Protein AF-0000000084569154 (afdb_homodimer)

Structure (mmCIF, N/CA/C/O backbone):
data_AF-0000000084569154-model_v1
#
loop_
_entity.id
_entity.type
_entity.pdbx_description
1 polymer 'Uncharacterized protein'
#
loop_
_atom_site.group_PDB
_atom_site.id
_atom_site.type_symbol
_atom_site.label_atom_id
_atom_site.label_alt_id
_atom_site.label_comp_id
_atom_site.label_asym_id
_atom_site.label_entity_id
_atom_site.label_seq_id
_atom_site.pdbx_PDB_ins_code
_atom_site.Cartn_x
_atom_site.Cartn_y
_atom_site.Cartn_z
_atom_site.occupancy
_atom_site.B_iso_or_equiv
_atom_site.auth_seq_id
_atom_site.auth_comp_id
_atom_site.auth_asym_id
_atom_site.auth_atom_id
_atom_site.pdbx_PDB_model_num
ATOM 1 N N . MET A 1 1 ? 0.85 8 -10.82 1 72.38 1 MET A N 1
ATOM 2 C CA . MET A 1 1 ? -0.558 7.887 -10.453 1 72.38 1 MET A CA 1
ATOM 3 C C . MET A 1 1 ? -0.773 8.305 -9 1 72.38 1 MET A C 1
ATOM 5 O O . MET A 1 1 ? 0.058 8.016 -8.141 1 72.38 1 MET A O 1
ATOM 9 N N . LEU A 1 2 ? -1.933 9.016 -8.742 1 86.62 2 LEU A N 1
ATOM 10 C CA . LEU A 1 2 ? -2.301 9.383 -7.383 1 86.62 2 LEU A CA 1
ATOM 11 C C . LEU A 1 2 ? -2.846 8.18 -6.621 1 86.62 2 LEU A C 1
ATOM 13 O O . LEU A 1 2 ? -3.422 7.27 -7.223 1 86.62 2 LEU A O 1
ATOM 17 N N . PRO A 1 3 ? -2.58 8.109 -5.367 1 90.69 3 PRO A N 1
ATOM 18 C CA . PRO A 1 3 ? -3.096 6.988 -4.57 1 90.69 3 PRO A CA 1
ATOM 19 C C . PRO A 1 3 ? -4.598 6.789 -4.742 1 90.69 3 PRO A C 1
ATOM 21 O O . PRO A 1 3 ? -5.074 5.648 -4.77 1 90.69 3 PRO A O 1
ATOM 24 N N . SER A 1 4 ? -5.309 7.895 -4.902 1 91.81 4 SER A N 1
ATOM 25 C CA . SER A 1 4 ? -6.75 7.781 -5.113 1 91.81 4 SER A CA 1
ATOM 26 C C . SER A 1 4 ? -7.062 7.055 -6.418 1 91.81 4 SER A C 1
ATOM 28 O O . SER A 1 4 ? -8.023 6.289 -6.492 1 91.81 4 SER A O 1
ATOM 30 N N . ASP A 1 5 ? -6.234 7.324 -7.449 1 93.12 5 ASP A N 1
ATOM 31 C CA . ASP A 1 5 ? -6.406 6.625 -8.719 1 93.12 5 ASP A CA 1
ATOM 32 C C . ASP A 1 5 ? -6.148 5.129 -8.562 1 93.12 5 ASP A C 1
ATOM 34 O O . ASP A 1 5 ? -6.871 4.309 -9.125 1 93.12 5 ASP A O 1
ATOM 38 N N . ALA A 1 6 ? -5.102 4.832 -7.867 1 94.88 6 ALA A N 1
ATOM 39 C CA . ALA A 1 6 ? -4.785 3.434 -7.59 1 94.88 6 ALA A CA 1
ATOM 40 C C . ALA A 1 6 ? -5.926 2.752 -6.844 1 94.88 6 ALA A C 1
ATOM 42 O O . ALA A 1 6 ? -6.242 1.589 -7.105 1 94.88 6 ALA A O 1
ATOM 43 N N . PHE A 1 7 ? -6.535 3.492 -5.965 1 96.69 7 PHE A N 1
ATOM 44 C CA . PHE A 1 7 ? -7.648 2.973 -5.18 1 96.69 7 PHE A CA 1
ATOM 45 C C . PHE A 1 7 ? -8.82 2.611 -6.082 1 96.69 7 PHE A C 1
ATOM 47 O O . PHE A 1 7 ? -9.375 1.513 -5.984 1 96.69 7 PHE A O 1
ATOM 54 N N . TYR A 1 8 ? -9.172 3.447 -6.965 1 95.44 8 TYR A N 1
ATOM 55 C CA . TYR A 1 8 ? -10.289 3.182 -7.859 1 95.44 8 TYR A CA 1
ATOM 56 C C . TYR A 1 8 ? -9.969 2.037 -8.812 1 95.44 8 TYR A C 1
ATOM 58 O O . TYR A 1 8 ? -10.844 1.23 -9.141 1 95.44 8 TYR A O 1
ATOM 66 N N . LEU A 1 9 ? -8.742 2.025 -9.25 1 94.94 9 LEU A N 1
ATOM 67 C CA . LEU A 1 9 ? -8.312 0.885 -10.047 1 94.94 9 LEU A CA 1
ATOM 68 C C . LEU A 1 9 ? -8.453 -0.414 -9.266 1 94.94 9 LEU A C 1
ATOM 70 O O . LEU A 1 9 ? -8.906 -1.425 -9.797 1 94.94 9 LEU A O 1
ATOM 74 N N . ALA A 1 10 ? -7.996 -0.412 -8.023 1 96.62 10 ALA A N 1
ATOM 75 C CA . ALA A 1 10 ? -8.117 -1.584 -7.16 1 96.62 10 ALA A CA 1
ATOM 76 C C . ALA A 1 10 ? -9.578 -2.016 -7.027 1 96.62 10 ALA A C 1
ATOM 78 O O . ALA A 1 10 ? -9.883 -3.211 -7.039 1 96.62 10 ALA A O 1
ATOM 79 N N . LEU A 1 11 ? -10.477 -1.032 -6.895 1 95.31 11 LEU A N 1
ATOM 80 C CA . LEU A 1 11 ? -11.898 -1.347 -6.809 1 95.31 11 LEU A CA 1
ATOM 81 C C . LEU A 1 11 ? -12.375 -2.072 -8.062 1 95.31 11 LEU A C 1
ATOM 83 O O . LEU A 1 11 ? -13.07 -3.086 -7.973 1 95.31 11 LEU A O 1
ATOM 87 N N . ASP A 1 12 ? -11.938 -1.554 -9.164 1 94.12 12 ASP A N 1
ATOM 88 C CA . ASP A 1 12 ? -12.32 -2.166 -10.438 1 94.12 12 ASP A CA 1
ATOM 89 C C . ASP A 1 12 ? -11.805 -3.602 -10.523 1 94.12 12 ASP A C 1
ATOM 91 O O . ASP A 1 12 ? -12.523 -4.496 -10.977 1 94.12 12 ASP A O 1
ATOM 95 N N . ILE A 1 13 ? -10.641 -3.818 -10.148 1 94.62 13 ILE A N 1
ATOM 96 C CA . ILE A 1 13 ? -10.008 -5.129 -10.227 1 94.62 13 ILE A CA 1
ATOM 97 C C . ILE A 1 13 ? -10.727 -6.113 -9.312 1 94.62 13 ILE A C 1
ATOM 99 O O . ILE A 1 13 ? -11.055 -7.23 -9.719 1 94.62 13 ILE A O 1
ATOM 103 N N . VAL A 1 14 ? -10.953 -5.711 -8.102 1 94.62 14 VAL A N 1
ATOM 104 C CA . VAL A 1 14 ? -11.562 -6.598 -7.113 1 94.62 14 VAL A CA 1
ATOM 105 C C . VAL A 1 14 ? -12.961 -7.004 -7.578 1 94.62 14 VAL A C 1
ATOM 107 O O . VAL A 1 14 ? -13.398 -8.133 -7.344 1 94.62 14 VAL A O 1
ATOM 110 N N . LYS A 1 15 ? -13.664 -6.094 -8.195 1 91.88 15 LYS A N 1
ATOM 111 C CA . LYS A 1 15 ? -14.992 -6.387 -8.727 1 91.88 15 LYS A CA 1
ATOM 112 C C . LYS A 1 15 ? -14.922 -7.449 -9.82 1 91.88 15 LYS A C 1
ATOM 114 O O . LYS A 1 15 ? -15.844 -8.25 -9.969 1 91.88 15 LYS A O 1
ATOM 119 N N . ALA A 1 16 ? -13.82 -7.445 -10.508 1 92.75 16 ALA A N 1
ATOM 120 C CA . ALA A 1 16 ? -13.664 -8.344 -11.648 1 92.75 16 ALA A CA 1
ATOM 121 C C . ALA A 1 16 ? -13.094 -9.688 -11.219 1 92.75 16 ALA A C 1
ATOM 123 O O . ALA A 1 16 ? -13.172 -10.672 -11.953 1 92.75 16 ALA A O 1
ATOM 124 N N . ILE A 1 17 ? -12.5 -9.766 -10.07 1 93.81 17 ILE A N 1
ATOM 125 C CA . ILE A 1 17 ? -11.875 -10.992 -9.586 1 93.81 17 ILE A CA 1
ATOM 126 C C . ILE A 1 17 ? -12.953 -11.969 -9.125 1 93.81 17 ILE A C 1
ATOM 128 O O . ILE A 1 17 ? -13.805 -11.625 -8.305 1 93.81 17 ILE A O 1
ATOM 132 N N . PRO A 1 18 ? -12.922 -13.164 -9.641 1 93.62 18 PRO A N 1
ATOM 133 C CA . PRO A 1 18 ? -13.875 -14.164 -9.148 1 93.62 18 PRO A CA 1
ATOM 134 C C . PRO A 1 18 ? -13.586 -14.594 -7.711 1 93.62 18 PRO A C 1
ATOM 136 O O . PRO A 1 18 ? -12.445 -14.5 -7.25 1 93.62 18 PRO A O 1
ATOM 139 N N . SER A 1 19 ? -14.594 -15.047 -7.004 1 94.5 19 SER A N 1
ATOM 140 C CA . SER A 1 19 ? -14.422 -15.531 -5.641 1 94.5 19 SER A CA 1
ATOM 141 C C . SER A 1 19 ? -13.562 -16.797 -5.605 1 94.5 19 SER A C 1
ATOM 143 O O . SER A 1 19 ? -13.688 -17.656 -6.473 1 94.5 19 SER A O 1
ATOM 145 N N . GLY A 1 20 ? -12.609 -16.797 -4.773 1 94.31 20 GLY A N 1
ATOM 146 C CA . GLY A 1 20 ? -11.742 -17.953 -4.562 1 94.31 20 GLY A CA 1
ATOM 147 C C . GLY A 1 20 ? -11.594 -18.328 -3.102 1 94.31 20 GLY A C 1
ATOM 148 O O . GLY A 1 20 ? -12.07 -17.609 -2.219 1 94.31 20 GLY A O 1
ATOM 149 N N . ASP A 1 21 ? -11.039 -19.562 -2.893 1 92.19 21 ASP A N 1
ATOM 150 C CA . ASP A 1 21 ? -10.766 -19.984 -1.522 1 92.19 21 ASP A CA 1
ATOM 151 C C . ASP A 1 21 ? -9.656 -19.125 -0.901 1 92.19 21 ASP A C 1
ATOM 153 O O . ASP A 1 21 ? -9.688 -18.844 0.298 1 92.19 21 ASP A O 1
ATOM 157 N N . LEU A 1 22 ? -8.789 -18.797 -1.682 1 95 22 LEU A N 1
ATOM 158 C CA . LEU A 1 22 ? -7.715 -17.891 -1.27 1 95 22 LEU A CA 1
ATOM 159 C C . LEU A 1 22 ? -7.066 -17.234 -2.479 1 95 22 LEU A C 1
ATOM 161 O O . LEU A 1 22 ? -7.344 -17.594 -3.621 1 95 22 LEU A O 1
ATOM 165 N N . TYR A 1 23 ? -6.312 -16.219 -2.281 1 96.88 23 TYR A N 1
ATOM 166 C CA . TYR A 1 23 ? -5.637 -15.453 -3.322 1 96.88 23 TYR A CA 1
ATOM 167 C C . TYR A 1 23 ? -4.133 -15.43 -3.092 1 96.88 23 TYR A C 1
ATOM 169 O O . TYR A 1 23 ? -3.672 -15.305 -1.955 1 96.88 23 TYR A O 1
ATOM 177 N N . ILE A 1 24 ? -3.367 -15.57 -4.156 1 96.62 24 ILE A N 1
ATOM 178 C CA . ILE A 1 24 ? -1.912 -15.617 -4.066 1 96.62 24 ILE A CA 1
ATOM 179 C C . ILE A 1 24 ? -1.312 -14.445 -4.844 1 96.62 24 ILE A C 1
ATOM 181 O O . ILE A 1 24 ? -1.614 -14.258 -6.023 1 96.62 24 ILE A O 1
ATOM 185 N N . PHE A 1 25 ? -0.589 -13.625 -4.133 1 96.12 25 PHE A N 1
ATOM 186 C CA . PHE A 1 25 ? 0.149 -12.531 -4.758 1 96.12 25 PHE A CA 1
ATOM 187 C C . PHE A 1 25 ? 1.631 -12.875 -4.863 1 96.12 25 PHE A C 1
ATOM 189 O O . PHE A 1 25 ? 2.164 -13.609 -4.035 1 96.12 25 PHE A O 1
ATOM 196 N N . GLU A 1 26 ? 2.23 -12.383 -5.906 1 94.06 26 GLU A N 1
ATOM 197 C CA . GLU A 1 26 ? 3.689 -12.383 -5.941 1 94.06 26 GLU A CA 1
ATOM 198 C C . GLU A 1 26 ? 4.258 -11.141 -5.262 1 94.06 26 GLU A C 1
ATOM 200 O O . GLU A 1 26 ? 3.85 -10.016 -5.562 1 94.06 26 GLU A O 1
ATOM 205 N N . ALA A 1 27 ? 5.16 -11.406 -4.355 1 91.38 27 ALA A N 1
ATOM 206 C CA . ALA A 1 27 ? 5.777 -10.266 -3.678 1 91.38 27 ALA A CA 1
ATOM 207 C C . ALA A 1 27 ? 6.516 -9.375 -4.668 1 91.38 27 ALA A C 1
ATOM 209 O O . ALA A 1 27 ? 7.07 -9.852 -5.66 1 91.38 27 ALA A O 1
ATOM 210 N N . PRO A 1 28 ? 6.422 -8.031 -4.395 1 87.81 28 PRO A N 1
ATOM 211 C CA . PRO A 1 28 ? 7.168 -7.145 -5.285 1 87.81 28 PRO A CA 1
ATOM 212 C C . PRO A 1 28 ? 8.664 -7.441 -5.297 1 87.81 28 PRO A C 1
ATOM 214 O O . PRO A 1 28 ? 9.219 -7.867 -4.281 1 87.81 28 PRO A O 1
ATOM 217 N N . PRO A 1 29 ? 9.195 -7.215 -6.477 1 85 29 PRO A N 1
ATOM 218 C CA . PRO A 1 29 ? 10.633 -7.473 -6.566 1 85 29 PRO A CA 1
ATOM 219 C C . PRO A 1 29 ? 11.461 -6.516 -5.711 1 85 29 PRO A C 1
ATOM 221 O O . PRO A 1 29 ? 11.047 -5.379 -5.473 1 85 29 PRO A O 1
ATOM 224 N N . ILE A 1 30 ? 12.5 -7.074 -5.305 1 81.06 30 ILE A N 1
ATOM 225 C CA . ILE A 1 30 ? 13.477 -6.207 -4.656 1 81.06 30 ILE A CA 1
ATOM 226 C C . ILE A 1 30 ? 14.289 -5.465 -5.715 1 81.06 30 ILE A C 1
ATOM 228 O O . ILE A 1 30 ? 14.922 -6.094 -6.57 1 81.06 30 ILE A O 1
ATOM 232 N N . LEU A 1 31 ? 14.25 -4.215 -5.672 1 84.69 31 LEU A N 1
ATOM 233 C CA . LEU A 1 31 ? 14.953 -3.43 -6.688 1 84.69 31 LEU A CA 1
ATOM 234 C C . LEU A 1 31 ? 16.453 -3.479 -6.469 1 84.69 31 LEU A C 1
ATOM 236 O O . LEU A 1 31 ? 16.922 -3.432 -5.328 1 84.69 31 LEU A O 1
ATOM 240 N N . SER A 1 32 ? 17.141 -3.688 -7.559 1 81.31 32 SER A N 1
ATOM 241 C CA . SER A 1 32 ? 18.594 -3.6 -7.504 1 81.31 32 SER A CA 1
ATOM 242 C C . SER A 1 32 ? 19.047 -2.178 -7.195 1 81.31 32 SER A C 1
ATOM 244 O O . SER A 1 32 ? 18.328 -1.217 -7.457 1 81.31 32 SER A O 1
ATOM 246 N N . PRO A 1 33 ? 20.266 -2.059 -6.664 1 78.25 33 PRO A N 1
ATOM 247 C CA . PRO A 1 33 ? 20.797 -0.72 -6.379 1 78.25 33 PRO A CA 1
ATOM 248 C C . PRO A 1 33 ? 20.781 0.193 -7.602 1 78.25 33 PRO A C 1
ATOM 250 O O . PRO A 1 33 ? 20.484 1.386 -7.484 1 78.25 33 PRO A O 1
ATOM 253 N N . GLN A 1 34 ? 21.062 -0.368 -8.711 1 81.75 34 GLN A N 1
ATOM 254 C CA . GLN A 1 34 ? 21.078 0.409 -9.945 1 81.75 34 GLN A CA 1
ATOM 255 C C . GLN A 1 34 ? 19.688 0.927 -10.281 1 81.75 34 GLN A C 1
ATOM 257 O O . GLN A 1 34 ? 19.531 2.062 -10.742 1 81.75 34 GLN A O 1
ATOM 262 N N . ASN A 1 35 ? 18.688 0.213 -10.055 1 82.5 35 ASN A N 1
ATOM 263 C CA . ASN A 1 35 ? 17.312 0.581 -10.359 1 82.5 35 ASN A CA 1
ATOM 264 C C . ASN A 1 35 ? 16.75 1.547 -9.32 1 82.5 35 ASN A C 1
ATOM 266 O O . ASN A 1 35 ? 15.836 2.324 -9.617 1 82.5 35 ASN A O 1
ATOM 270 N N . LEU A 1 36 ? 17.344 1.489 -8.219 1 80.88 36 LEU A N 1
ATOM 271 C CA . LEU A 1 36 ? 16.891 2.354 -7.133 1 80.88 36 LEU A CA 1
ATOM 272 C C . LEU A 1 36 ? 17.219 3.811 -7.422 1 80.88 36 LEU A C 1
ATOM 274 O O . LEU A 1 36 ? 16.625 4.719 -6.848 1 80.88 36 LEU A O 1
ATOM 278 N N . THR A 1 37 ? 18.094 4.043 -8.281 1 79.62 37 THR A N 1
ATOM 279 C CA . THR A 1 37 ? 18.5 5.402 -8.609 1 79.62 37 THR A CA 1
ATOM 280 C C . THR A 1 37 ? 17.609 5.988 -9.695 1 79.62 37 THR A C 1
ATOM 282 O O . THR A 1 37 ? 17.609 7.199 -9.922 1 79.62 37 THR A O 1
ATOM 285 N N . LYS A 1 38 ? 16.859 5.188 -10.336 1 83.88 38 LYS A N 1
ATOM 286 C CA . LYS A 1 38 ? 15.961 5.621 -11.398 1 83.88 38 LYS A CA 1
ATOM 287 C C . LYS A 1 38 ? 14.586 5.969 -10.836 1 83.88 38 LYS A C 1
ATOM 289 O O . LYS A 1 38 ? 13.805 5.074 -10.492 1 83.88 38 LYS A O 1
ATOM 294 N N . HIS A 1 39 ? 14.219 7.207 -10.766 1 81.69 39 HIS A N 1
ATOM 295 C CA . HIS A 1 39 ? 12.992 7.707 -10.156 1 81.69 39 HIS A CA 1
ATOM 296 C C . HIS A 1 39 ? 11.758 7.043 -10.758 1 81.69 39 HIS A C 1
ATOM 298 O O . HIS A 1 39 ? 10.828 6.688 -10.031 1 81.69 39 HIS A O 1
ATOM 304 N N . GLY A 1 40 ? 11.82 6.895 -12.039 1 85.19 40 GLY A N 1
ATOM 305 C CA . GLY A 1 40 ? 10.695 6.258 -12.703 1 85.19 40 GLY A CA 1
ATOM 306 C C . GLY A 1 40 ? 10.453 4.836 -12.234 1 85.19 40 GLY A C 1
ATOM 307 O O . GLY A 1 40 ? 9.305 4.426 -12.047 1 85.19 40 GLY A O 1
ATOM 308 N N . VAL A 1 41 ? 11.586 4.133 -12.07 1 85.69 41 VAL A N 1
ATOM 309 C CA . VAL A 1 41 ? 11.484 2.746 -11.633 1 85.69 41 VAL A CA 1
ATOM 310 C C . VAL A 1 41 ? 10.945 2.691 -10.203 1 85.69 41 VAL A C 1
ATOM 312 O O . VAL A 1 41 ? 10.086 1.869 -9.891 1 85.69 41 VAL A O 1
ATOM 315 N N . VAL A 1 42 ? 11.383 3.537 -9.375 1 86.31 42 VAL A N 1
ATOM 316 C CA . VAL A 1 42 ? 10.953 3.582 -7.98 1 86.31 42 VAL A CA 1
ATOM 317 C C . VAL A 1 42 ? 9.477 3.961 -7.902 1 86.31 42 VAL A C 1
ATOM 319 O O . VAL A 1 42 ? 8.719 3.363 -7.137 1 86.31 42 VAL A O 1
ATOM 322 N N . ALA A 1 43 ? 9.109 4.945 -8.656 1 87.94 43 ALA A N 1
ATOM 323 C CA . ALA A 1 43 ? 7.711 5.371 -8.688 1 87.94 43 ALA A CA 1
ATOM 324 C C . ALA A 1 43 ? 6.793 4.223 -9.102 1 87.94 43 ALA A C 1
ATOM 326 O O . ALA A 1 43 ? 5.734 4.02 -8.5 1 87.94 43 ALA A O 1
ATOM 327 N N . THR A 1 44 ? 7.219 3.547 -10.125 1 90.25 44 THR A N 1
ATOM 328 C CA . THR A 1 44 ? 6.43 2.41 -10.594 1 90.25 44 THR A CA 1
ATOM 329 C C . THR A 1 44 ? 6.367 1.324 -9.523 1 90.25 44 THR A C 1
ATOM 331 O O . THR A 1 44 ? 5.32 0.713 -9.312 1 90.25 44 THR A O 1
ATOM 334 N N . HIS A 1 45 ? 7.473 1.078 -8.922 1 91 45 HIS A N 1
ATOM 335 C CA . HIS A 1 45 ? 7.531 0.112 -7.832 1 91 45 HIS A CA 1
ATOM 336 C C . HIS A 1 45 ? 6.582 0.496 -6.703 1 91 45 HIS A C 1
ATOM 338 O O . HIS A 1 45 ? 5.824 -0.344 -6.211 1 91 45 HIS A O 1
ATOM 344 N N . ASN A 1 46 ? 6.633 1.734 -6.316 1 91.31 46 ASN A N 1
ATOM 345 C CA . ASN A 1 46 ? 5.734 2.221 -5.277 1 91.31 46 ASN A CA 1
ATOM 346 C C . ASN A 1 46 ? 4.27 2.027 -5.664 1 91.31 46 ASN A C 1
ATOM 348 O O . ASN A 1 46 ? 3.447 1.646 -4.828 1 91.31 46 ASN A O 1
ATOM 352 N N . GLN A 1 47 ? 3.992 2.324 -6.848 1 93.19 47 GLN A N 1
ATOM 353 C CA . GLN A 1 47 ? 2.629 2.145 -7.332 1 93.19 47 GLN A CA 1
ATOM 354 C C . GLN A 1 47 ? 2.191 0.687 -7.223 1 93.19 47 GLN A C 1
ATOM 356 O O . GLN A 1 47 ? 1.047 0.401 -6.867 1 93.19 47 GLN A O 1
ATOM 361 N N . HIS A 1 48 ? 3.059 -0.187 -7.551 1 93.75 48 HIS A N 1
ATOM 362 C CA . HIS A 1 48 ? 2.789 -1.616 -7.434 1 93.75 48 HIS A CA 1
ATOM 363 C C . HIS A 1 48 ? 2.506 -2.008 -5.988 1 93.75 48 HIS A C 1
ATOM 365 O O . HIS A 1 48 ? 1.549 -2.732 -5.715 1 93.75 48 HIS A O 1
ATOM 371 N N . VAL A 1 49 ? 3.355 -1.517 -5.16 1 94.19 49 VAL A N 1
ATOM 372 C CA . VAL A 1 49 ? 3.201 -1.811 -3.738 1 94.19 49 VAL A CA 1
ATOM 373 C C . VAL A 1 49 ? 1.866 -1.265 -3.24 1 94.19 49 VAL A C 1
ATOM 375 O O . VAL A 1 49 ? 1.142 -1.947 -2.512 1 94.19 49 VAL A O 1
ATOM 378 N N . GLU A 1 50 ? 1.546 -0.061 -3.627 1 95.75 50 GLU A N 1
ATOM 379 C CA . GLU A 1 50 ? 0.283 0.572 -3.258 1 95.75 50 GLU A CA 1
ATOM 380 C C . GLU A 1 50 ? -0.908 -0.257 -3.729 1 95.75 50 GLU A C 1
ATOM 382 O O . GLU A 1 50 ? -1.79 -0.591 -2.936 1 95.75 50 GLU A O 1
ATOM 387 N N . LEU A 1 51 ? -0.908 -0.549 -4.93 1 96.62 51 LEU A N 1
ATOM 388 C CA . LEU A 1 51 ? -2.02 -1.288 -5.52 1 96.62 51 LEU A CA 1
ATOM 389 C C . LEU A 1 51 ? -2.18 -2.65 -4.852 1 96.62 51 LEU A C 1
ATOM 391 O O . LEU A 1 51 ? -3.297 -3.061 -4.527 1 96.62 51 LEU A O 1
ATOM 395 N N . GLN A 1 52 ? -1.11 -3.373 -4.688 1 96.75 52 GLN A N 1
ATOM 396 C CA . GLN A 1 52 ? -1.162 -4.684 -4.047 1 96.75 52 GLN A CA 1
ATOM 397 C C . GLN A 1 52 ? -1.729 -4.582 -2.633 1 96.75 52 GLN A C 1
ATOM 399 O O . GLN A 1 52 ? -2.512 -5.434 -2.209 1 96.75 52 GLN A O 1
ATOM 404 N N . SER A 1 53 ? -1.276 -3.574 -1.919 1 97.75 53 SER A N 1
ATOM 405 C CA . SER A 1 53 ? -1.748 -3.385 -0.552 1 97.75 53 SER A CA 1
ATOM 406 C C . SER A 1 53 ? -3.242 -3.082 -0.521 1 97.75 53 SER A C 1
ATOM 408 O O . SER A 1 53 ? -3.963 -3.574 0.351 1 97.75 53 SER A O 1
ATOM 410 N N . MET A 1 54 ? -3.676 -2.26 -1.428 1 97.94 54 MET A N 1
ATOM 411 C CA . MET A 1 54 ? -5.098 -1.938 -1.512 1 97.94 54 MET A CA 1
ATOM 412 C C . MET A 1 54 ? -5.914 -3.174 -1.879 1 97.94 54 MET A C 1
ATOM 414 O O . MET A 1 54 ? -6.984 -3.404 -1.317 1 97.94 54 MET A O 1
ATOM 418 N N . LEU A 1 55 ? -5.398 -3.99 -2.812 1 97.69 55 LEU A N 1
ATOM 419 C CA . LEU A 1 55 ? -6.078 -5.215 -3.215 1 97.69 55 LEU A CA 1
ATOM 420 C C . LEU A 1 55 ? -6.164 -6.199 -2.053 1 97.69 55 LEU A C 1
ATOM 422 O O . LEU A 1 55 ? -7.215 -6.801 -1.82 1 97.69 55 LEU A O 1
ATOM 426 N N . LEU A 1 56 ? -5.027 -6.348 -1.377 1 98.06 56 LEU A N 1
ATOM 427 C CA . LEU A 1 56 ? -5.02 -7.203 -0.196 1 98.06 56 LEU A CA 1
ATOM 428 C C . LEU A 1 56 ? -6.105 -6.785 0.789 1 98.06 56 LEU A C 1
ATOM 430 O O . LEU A 1 56 ? -6.855 -7.625 1.289 1 98.06 56 LEU A O 1
ATOM 434 N N . THR A 1 57 ? -6.203 -5.57 1.019 1 97.44 57 THR A N 1
ATOM 435 C CA . THR A 1 57 ? -7.156 -5.016 1.975 1 97.44 57 THR A CA 1
ATOM 436 C C . THR A 1 57 ? -8.594 -5.242 1.501 1 97.44 57 THR A C 1
ATOM 438 O O . THR A 1 57 ? -9.438 -5.695 2.271 1 97.44 57 THR A O 1
ATOM 441 N N . LEU A 1 58 ? -8.852 -4.953 0.276 1 96.62 58 LEU A N 1
ATOM 442 C CA . LEU A 1 58 ? -10.195 -5.09 -0.285 1 96.62 58 LEU A CA 1
ATOM 443 C C . LEU A 1 58 ? -10.633 -6.551 -0.291 1 96.62 58 LEU A C 1
ATOM 445 O O . LEU A 1 58 ? -11.781 -6.859 0.046 1 96.62 58 LEU A O 1
ATOM 449 N N . LEU A 1 59 ? -9.742 -7.426 -0.658 1 96.81 59 LEU A N 1
ATOM 450 C CA . LEU A 1 59 ? -10.07 -8.844 -0.714 1 96.81 59 LEU A CA 1
ATOM 451 C C . LEU A 1 59 ? -10.375 -9.391 0.678 1 96.81 59 LEU A C 1
ATOM 453 O O . LEU A 1 59 ? -11.32 -10.164 0.853 1 96.81 59 LEU A O 1
ATOM 457 N N . ASN A 1 60 ? -9.625 -8.984 1.622 1 95.94 60 ASN A N 1
ATOM 458 C CA . ASN A 1 60 ? -9.797 -9.484 2.984 1 95.94 60 ASN A CA 1
ATOM 459 C C . ASN A 1 60 ? -11.062 -8.922 3.625 1 95.94 60 ASN A C 1
ATOM 461 O O . ASN A 1 60 ? -11.648 -9.547 4.516 1 95.94 60 ASN A O 1
ATOM 465 N N . THR A 1 61 ? -11.523 -7.766 3.172 1 93.12 61 THR A N 1
ATOM 466 C CA . THR A 1 61 ? -12.641 -7.105 3.834 1 93.12 61 THR A CA 1
ATOM 467 C C . THR A 1 61 ? -13.914 -7.23 3 1 93.12 61 THR A C 1
ATOM 469 O O . THR A 1 61 ? -14.938 -6.629 3.328 1 93.12 61 THR A O 1
ATOM 472 N N . SER A 1 62 ? -13.867 -7.891 1.925 1 91.19 62 SER A N 1
ATOM 473 C CA . SER A 1 62 ? -15.031 -8.125 1.071 1 91.19 62 SER A CA 1
ATOM 474 C C . SER A 1 62 ? -15.695 -9.461 1.402 1 91.19 62 SER A C 1
ATOM 476 O O . SER A 1 62 ? -15.047 -10.508 1.39 1 91.19 62 SER A O 1
ATOM 478 N N . GLU A 1 63 ? -16.969 -9.492 1.593 1 88.44 63 GLU A N 1
ATOM 479 C CA . GLU A 1 63 ? -17.703 -10.719 1.899 1 88.44 63 GLU A CA 1
ATOM 480 C C . GLU A 1 63 ? -17.703 -11.672 0.713 1 88.44 63 GLU A C 1
ATOM 482 O O . GLU A 1 63 ? -17.797 -12.891 0.891 1 88.44 63 GLU A O 1
ATOM 487 N N . VAL A 1 64 ? -17.625 -11.078 -0.415 1 91.31 64 VAL A N 1
ATOM 488 C CA . VAL A 1 64 ? -17.594 -11.883 -1.634 1 91.31 64 VAL A CA 1
ATOM 489 C C . VAL A 1 64 ? -16.312 -12.703 -1.69 1 91.31 64 VAL A C 1
ATOM 491 O O . VAL A 1 64 ? -16.328 -13.867 -2.096 1 91.31 64 VAL A O 1
ATOM 494 N N . HIS A 1 65 ? -15.258 -12.102 -1.179 1 94.44 65 HIS A N 1
ATOM 495 C CA . HIS A 1 65 ? -13.945 -12.703 -1.373 1 94.44 65 HIS A CA 1
ATOM 496 C C . HIS A 1 65 ? -13.438 -13.344 -0.083 1 94.44 65 HIS A C 1
ATOM 498 O O . HIS A 1 65 ? -12.562 -14.211 -0.117 1 94.44 65 HIS A O 1
ATOM 504 N N . ASN A 1 66 ? -13.859 -12.898 0.991 1 94.12 66 ASN A N 1
ATOM 505 C CA . ASN A 1 66 ? -13.555 -13.492 2.291 1 94.12 66 ASN A CA 1
ATOM 506 C C . ASN A 1 66 ? -14.812 -14.016 2.975 1 94.12 66 ASN A C 1
ATOM 508 O O . ASN A 1 66 ? -15.43 -13.312 3.777 1 94.12 66 ASN A O 1
ATOM 512 N N . LYS A 1 67 ? -15.125 -15.227 2.793 1 91.44 67 LYS A N 1
ATOM 513 C CA . LYS A 1 67 ? -16.391 -15.836 3.213 1 91.44 67 LYS A CA 1
ATOM 514 C C . LYS A 1 67 ? -16.438 -15.992 4.73 1 91.44 67 LYS A C 1
ATOM 516 O O . LYS A 1 67 ? -17.516 -16.188 5.301 1 91.44 67 LYS A O 1
ATOM 521 N N . PHE A 1 68 ? -15.336 -15.859 5.34 1 89.19 68 PHE A N 1
ATOM 522 C CA . PHE A 1 68 ? -15.297 -15.969 6.793 1 89.19 68 PHE A CA 1
ATOM 523 C C . PHE A 1 68 ? -16 -14.781 7.441 1 89.19 68 PHE A C 1
ATOM 525 O O . PHE A 1 68 ? -16.406 -14.859 8.602 1 89.19 68 PHE A O 1
ATOM 532 N N . LEU A 1 69 ? -16.125 -13.742 6.703 1 87.44 69 LEU A N 1
ATOM 533 C CA . LEU A 1 69 ? -16.766 -12.531 7.215 1 87.44 69 LEU A CA 1
ATOM 534 C C . LEU A 1 69 ? -18.25 -12.766 7.469 1 87.44 69 LEU A C 1
ATOM 536 O O . LEU A 1 69 ? -18.875 -12.062 8.273 1 87.44 69 LEU A O 1
ATOM 540 N N . GLU A 1 70 ? -18.781 -13.688 6.781 1 84.75 70 GLU A N 1
ATOM 541 C CA . GLU A 1 70 ? -20.203 -14.008 6.973 1 84.75 70 GLU A CA 1
ATOM 542 C C . GLU A 1 70 ? -20.453 -14.547 8.375 1 84.75 70 GLU A C 1
ATOM 544 O O . GLU A 1 70 ? -21.562 -14.422 8.898 1 84.75 70 GLU A O 1
ATOM 549 N N . THR A 1 7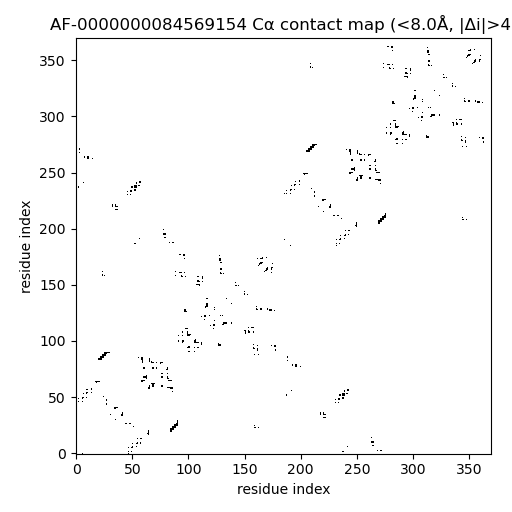1 ? -19.422 -15.102 8.852 1 83.81 71 THR A N 1
ATOM 550 C CA . THR A 1 71 ? -19.578 -15.789 10.125 1 83.81 71 THR A CA 1
ATOM 551 C C . THR A 1 71 ? -19.078 -14.93 11.281 1 83.81 71 THR A C 1
ATOM 553 O O . THR A 1 71 ? -19.172 -15.32 12.445 1 83.81 71 THR A O 1
ATOM 556 N N . ILE A 1 72 ? -18.562 -13.844 10.945 1 79.31 72 ILE A N 1
ATOM 557 C CA . ILE A 1 72 ? -18.016 -12.984 11.992 1 79.31 72 ILE A CA 1
ATOM 558 C C . ILE A 1 72 ? -19.047 -11.945 12.398 1 79.31 72 ILE A C 1
ATOM 560 O O . ILE A 1 72 ? -19.766 -11.406 11.547 1 79.31 72 ILE A O 1
ATOM 564 N N . ALA A 1 73 ? -19.109 -11.766 13.695 1 76.88 73 ALA A N 1
ATOM 565 C CA . ALA A 1 73 ? -20.031 -10.75 14.203 1 76.88 73 ALA A CA 1
ATOM 566 C C . ALA A 1 73 ? -19.625 -9.359 13.734 1 76.88 73 ALA A C 1
ATOM 568 O O . ALA A 1 73 ? -18.453 -9.094 13.484 1 76.88 73 ALA A O 1
ATOM 569 N N . ASP A 1 74 ? -20.578 -8.477 13.602 1 72.25 74 ASP A N 1
ATOM 570 C CA . ASP A 1 74 ? -20.391 -7.129 13.07 1 72.25 74 ASP A CA 1
ATOM 571 C C . ASP A 1 74 ? -19.359 -6.355 13.891 1 72.25 74 ASP A C 1
ATOM 573 O O . ASP A 1 74 ? -18.578 -5.582 13.344 1 72.25 74 ASP A O 1
ATOM 577 N N . ASP A 1 75 ? -19.344 -6.645 15.156 1 71.19 75 ASP A N 1
ATOM 578 C CA . ASP A 1 75 ? -18.469 -5.906 16.047 1 71.19 75 ASP A CA 1
ATOM 579 C C . ASP A 1 75 ? -17.016 -6.387 15.914 1 71.19 75 ASP A C 1
ATOM 581 O O . ASP A 1 75 ? -16.094 -5.742 16.422 1 71.19 75 ASP A O 1
ATOM 585 N N . LYS A 1 76 ? -16.906 -7.453 15.133 1 71.88 76 LYS A N 1
ATOM 586 C CA . LYS A 1 76 ? -15.57 -8.039 15.008 1 71.88 76 LYS A CA 1
ATOM 587 C C . LYS A 1 76 ? -15.047 -7.91 13.578 1 71.88 76 LYS A C 1
ATOM 589 O O . LYS A 1 76 ? -13.977 -8.43 13.258 1 71.88 76 LYS A O 1
ATOM 594 N N . PHE A 1 77 ? -15.672 -7.191 12.703 1 73.31 77 PHE A N 1
ATOM 595 C CA . PHE A 1 77 ? -15.312 -7.086 11.289 1 73.31 77 PHE A CA 1
ATOM 596 C C . PHE A 1 77 ? -13.93 -6.473 11.133 1 73.31 77 PHE A C 1
ATOM 598 O O . PHE A 1 77 ? -13.086 -6.996 10.398 1 73.31 77 PHE A O 1
ATOM 605 N N . TYR A 1 78 ? -13.664 -5.438 11.883 1 74.19 78 TYR A N 1
ATOM 606 C CA . TYR A 1 78 ? -12.359 -4.793 11.797 1 74.19 78 TYR A CA 1
ATOM 607 C C . TYR A 1 78 ? -11.477 -5.191 12.977 1 74.19 78 TYR A C 1
ATOM 609 O O . TYR A 1 78 ? -11.125 -4.355 13.812 1 74.19 78 TYR A O 1
ATOM 617 N N . SER A 1 79 ? -11.227 -6.566 13.016 1 80.88 79 SER A N 1
ATOM 618 C CA . SER A 1 79 ? -10.406 -7.047 14.117 1 80.88 79 SER A CA 1
ATOM 619 C C . SER A 1 79 ? -9.367 -8.055 13.633 1 80.88 79 SER A C 1
ATOM 621 O O . SER A 1 79 ? -9.352 -8.422 12.461 1 80.88 79 SER A O 1
ATOM 623 N N . ARG A 1 80 ? -8.555 -8.367 14.516 1 81.44 80 ARG A N 1
ATOM 624 C CA . ARG A 1 80 ? -7.496 -9.328 14.211 1 81.44 80 ARG A CA 1
ATOM 625 C C . ARG A 1 80 ? -8.062 -10.734 14.055 1 81.44 80 ARG A C 1
ATOM 627 O O . ARG A 1 80 ? -7.344 -11.664 13.68 1 81.44 80 ARG A O 1
ATOM 634 N N . GLU A 1 81 ? -9.328 -10.883 14.219 1 82.31 81 GLU A N 1
ATOM 635 C CA . GLU A 1 81 ? -9.984 -12.18 14.055 1 82.31 81 GLU A CA 1
ATOM 636 C C . GLU A 1 81 ? -10.375 -12.43 12.602 1 82.31 81 GLU A C 1
ATOM 638 O O . GLU A 1 81 ? -10.727 -13.547 12.234 1 82.31 81 GLU A O 1
ATOM 643 N N . LEU A 1 82 ? -10.266 -11.398 11.883 1 86.75 82 LEU A N 1
ATOM 644 C CA . LEU A 1 82 ? -10.547 -11.547 10.461 1 86.75 82 LEU A CA 1
ATOM 645 C C . LEU A 1 82 ? -9.508 -12.43 9.789 1 86.75 82 LEU A C 1
ATOM 647 O O . LEU A 1 82 ? -8.305 -12.133 9.828 1 86.75 82 LEU A O 1
ATOM 651 N N . PRO A 1 83 ? -9.961 -13.57 9.305 1 90.12 83 PRO A N 1
ATOM 652 C CA . PRO A 1 83 ? -8.984 -14.422 8.625 1 90.12 83 PRO A CA 1
ATOM 653 C C . PRO A 1 83 ? -8.406 -13.781 7.375 1 90.12 83 PRO A C 1
ATOM 655 O O . PRO A 1 83 ? -9.125 -13.102 6.637 1 90.12 83 PRO A O 1
ATOM 658 N N . ASN A 1 84 ? -7.191 -13.891 7.191 1 93.25 84 ASN A N 1
ATOM 659 C CA . ASN A 1 84 ? -6.508 -13.406 5.996 1 93.25 84 ASN A CA 1
ATOM 660 C C . ASN A 1 84 ? -6.617 -14.406 4.848 1 93.25 84 ASN A C 1
ATOM 662 O O . ASN A 1 84 ? -6.273 -15.578 5 1 93.25 84 ASN A O 1
ATOM 666 N N . VAL A 1 85 ? -7.09 -13.961 3.711 1 95.94 85 VAL A N 1
ATOM 667 C CA . VAL A 1 85 ? -7.281 -14.875 2.586 1 95.94 85 VAL A CA 1
ATOM 668 C C . VAL A 1 85 ? -6.27 -14.555 1.485 1 95.94 85 VAL A C 1
ATOM 670 O O . VAL A 1 85 ? -6.312 -15.148 0.407 1 95.94 85 VAL A O 1
ATOM 673 N N . VAL A 1 86 ? -5.391 -13.602 1.669 1 96.94 86 VAL A N 1
ATOM 674 C CA . VAL A 1 86 ? -4.387 -13.211 0.687 1 96.94 86 VAL A CA 1
ATOM 675 C C . VAL A 1 86 ? -3.002 -13.633 1.17 1 96.94 86 VAL A C 1
ATOM 677 O O . VAL A 1 86 ? -2.57 -13.242 2.258 1 96.94 86 VAL A O 1
ATOM 680 N N . PHE A 1 87 ? -2.283 -14.375 0.367 1 95.56 87 PHE A N 1
ATOM 681 C CA . PHE A 1 87 ? -0.954 -14.867 0.705 1 95.56 87 PHE A CA 1
ATOM 682 C C . PHE A 1 87 ? 0.062 -14.461 -0.355 1 95.56 87 PHE A C 1
ATOM 684 O O . PHE A 1 87 ? -0.306 -14.172 -1.495 1 95.56 87 PHE A O 1
ATOM 691 N N . TYR A 1 88 ? 1.295 -14.422 0.076 1 94.69 88 TYR A N 1
ATOM 692 C CA . TYR A 1 88 ? 2.35 -13.977 -0.826 1 94.69 88 TYR A CA 1
ATOM 693 C C . TYR A 1 88 ? 3.367 -15.086 -1.065 1 94.69 88 TYR A C 1
ATOM 695 O O . TYR A 1 88 ? 3.746 -15.797 -0.135 1 94.69 88 TYR A O 1
ATOM 703 N N . LEU A 1 89 ? 3.748 -15.219 -2.316 1 94.56 89 LEU A N 1
ATOM 704 C CA . LEU A 1 89 ? 4.957 -15.961 -2.645 1 94.56 89 LEU A CA 1
ATOM 705 C C . LEU A 1 89 ? 6.113 -15.016 -2.955 1 94.56 89 LEU A C 1
ATOM 707 O O . LEU A 1 89 ? 5.914 -13.984 -3.604 1 94.56 89 LEU A O 1
ATOM 711 N N . LYS A 1 90 ? 7.262 -15.414 -2.488 1 92.06 90 LYS A N 1
ATOM 712 C CA . LYS A 1 90 ? 8.438 -14.609 -2.787 1 92.06 90 LYS A CA 1
ATOM 713 C C . LYS A 1 90 ? 8.617 -14.43 -4.293 1 92.06 90 LYS A C 1
ATOM 715 O O . LYS A 1 90 ? 8.32 -15.336 -5.07 1 92.06 90 LYS A O 1
ATOM 720 N N . ASN A 1 91 ? 9.242 -13.266 -4.516 1 89.12 91 ASN A N 1
ATOM 721 C CA . ASN A 1 91 ? 9.484 -12.969 -5.926 1 89.12 91 ASN A CA 1
ATOM 722 C C . ASN A 1 91 ? 10.445 -13.984 -6.555 1 89.12 91 ASN A C 1
ATOM 724 O O . ASN A 1 91 ? 11.398 -14.422 -5.914 1 89.12 91 ASN A O 1
ATOM 728 N N . LYS A 1 92 ? 10.18 -14.477 -7.766 1 91.06 92 LYS A N 1
ATOM 729 C CA . LYS A 1 92 ? 10.992 -15.32 -8.633 1 91.06 92 LYS A CA 1
ATOM 730 C C . LYS A 1 92 ? 10.945 -16.781 -8.188 1 91.06 92 LYS A C 1
ATOM 7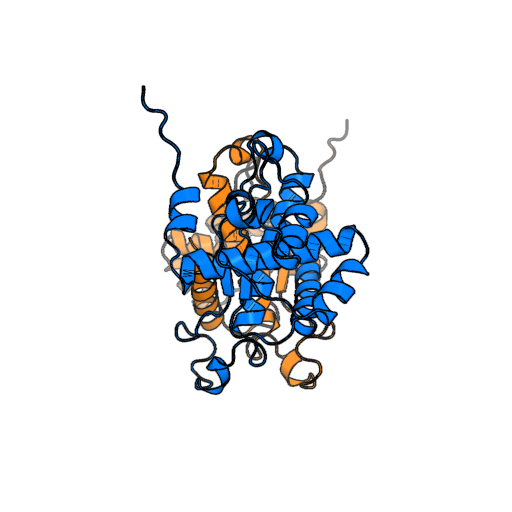32 O O . LYS A 1 92 ? 11.508 -17.656 -8.844 1 91.06 92 LYS A O 1
ATOM 737 N N . VAL A 1 93 ? 10.336 -17.078 -7.098 1 93.25 93 VAL A N 1
ATOM 738 C CA . VAL A 1 93 ? 10.219 -18.453 -6.645 1 93.25 93 VAL A CA 1
ATOM 739 C C . VAL A 1 93 ? 9.57 -19.312 -7.734 1 93.25 93 VAL A C 1
ATOM 741 O O . VAL A 1 93 ? 10.086 -20.375 -8.086 1 93.25 93 VAL A O 1
ATOM 744 N N . ALA A 1 94 ? 8.438 -18.828 -8.234 1 94.38 94 ALA A N 1
ATOM 745 C CA . ALA A 1 94 ? 7.75 -19.562 -9.289 1 94.38 94 ALA A CA 1
ATOM 746 C C . ALA A 1 94 ? 8.641 -19.734 -10.516 1 94.38 94 ALA A C 1
ATOM 748 O O . ALA A 1 94 ? 8.711 -20.812 -11.109 1 94.38 94 ALA A O 1
ATOM 749 N N . ALA A 1 95 ? 9.289 -18.688 -10.836 1 93.94 95 ALA A N 1
ATOM 750 C CA . ALA A 1 95 ? 10.164 -18.734 -12.008 1 93.94 95 ALA A CA 1
ATOM 751 C C . ALA A 1 95 ? 11.305 -19.734 -11.797 1 93.94 95 ALA A C 1
ATOM 753 O O . ALA A 1 95 ? 11.703 -20.422 -12.734 1 93.94 95 ALA A O 1
ATOM 754 N N . ARG A 1 96 ? 11.852 -19.797 -10.664 1 92.5 96 ARG A N 1
ATOM 755 C CA . ARG A 1 96 ? 12.914 -20.75 -10.352 1 92.5 96 ARG A CA 1
ATOM 756 C C . ARG A 1 96 ? 12.406 -22.188 -10.422 1 92.5 96 ARG A C 1
ATOM 758 O O . ARG A 1 96 ? 13.062 -23.062 -11 1 92.5 96 ARG A O 1
ATOM 765 N N . LEU A 1 97 ? 11.305 -22.406 -9.891 1 92.38 97 LEU A N 1
ATOM 766 C CA . LEU A 1 97 ? 10.742 -23.75 -9.867 1 92.38 97 LEU A CA 1
ATOM 767 C C . LEU A 1 97 ? 10.461 -24.25 -11.281 1 92.38 97 LEU A C 1
ATOM 769 O O . LEU A 1 97 ? 10.633 -25.438 -11.578 1 92.38 97 LEU A O 1
ATOM 773 N N . PHE A 1 98 ? 10.07 -23.344 -12.125 1 93.12 98 PHE A N 1
ATOM 774 C CA . PHE A 1 98 ? 9.688 -23.734 -13.477 1 93.12 98 PHE A CA 1
ATOM 775 C C . PHE A 1 98 ? 10.836 -23.516 -14.445 1 93.12 98 PHE A C 1
ATOM 777 O O . PHE A 1 98 ? 10.656 -23.609 -15.664 1 93.12 98 PHE A O 1
ATOM 784 N N . LYS A 1 99 ? 11.93 -23.078 -13.898 1 89.88 99 LYS A N 1
ATOM 785 C CA . LYS A 1 99 ? 13.172 -22.938 -14.648 1 89.88 99 LYS A CA 1
ATOM 786 C C . LYS A 1 99 ? 13.023 -21.906 -15.766 1 89.88 99 LYS A C 1
ATOM 788 O O . LYS A 1 99 ? 13.445 -22.141 -16.891 1 89.88 99 LYS A O 1
ATOM 793 N N . THR A 1 100 ? 12.312 -20.922 -15.375 1 92.5 100 THR A N 1
ATOM 794 C CA . THR A 1 100 ? 12.172 -19.812 -16.312 1 92.5 100 THR A CA 1
ATOM 795 C C . THR A 1 100 ? 13 -18.609 -15.867 1 92.5 100 THR A C 1
ATOM 797 O O . THR A 1 100 ? 12.656 -17.469 -16.172 1 92.5 100 THR A O 1
ATOM 800 N N . LEU A 1 101 ? 13.883 -18.828 -15.07 1 90.75 101 LEU A N 1
ATOM 801 C CA . LEU A 1 101 ? 14.82 -17.797 -14.641 1 90.75 101 LEU A CA 1
ATOM 802 C C . LEU A 1 101 ? 16.188 -18.016 -15.258 1 90.75 101 LEU A C 1
ATOM 804 O O . LEU A 1 101 ? 16.797 -19.078 -15.078 1 90.75 101 LEU A O 1
ATOM 808 N N . ILE A 1 102 ? 16.625 -17.062 -16.047 1 88.81 102 ILE A N 1
ATOM 809 C CA . ILE A 1 102 ? 17.969 -17.078 -16.594 1 88.81 102 ILE A CA 1
ATOM 810 C C . ILE A 1 102 ? 18.797 -15.953 -15.945 1 88.81 102 ILE A C 1
ATOM 812 O O . ILE A 1 102 ? 18.516 -14.773 -16.156 1 88.81 102 ILE A O 1
ATOM 816 N N . GLY A 1 103 ? 19.734 -16.406 -15.156 1 84.5 103 GLY A N 1
ATOM 817 C CA . GLY A 1 103 ? 20.375 -15.383 -14.344 1 84.5 103 GLY A CA 1
ATOM 818 C C . GLY A 1 103 ? 19.438 -14.703 -13.367 1 84.5 103 GLY A C 1
ATOM 819 O O . GLY A 1 103 ? 18.906 -15.344 -12.453 1 84.5 103 GLY A O 1
ATOM 820 N N . TYR A 1 104 ? 19.141 -13.422 -13.656 1 81.69 104 TYR A N 1
ATOM 821 C CA . TYR A 1 104 ? 18.25 -12.672 -12.789 1 81.69 104 TYR A CA 1
ATOM 822 C C . TYR A 1 104 ? 17.047 -12.156 -13.562 1 81.69 104 TYR A C 1
ATOM 824 O O . TYR A 1 104 ? 16.312 -11.297 -13.078 1 81.69 104 TYR A O 1
ATOM 832 N N . GLU A 1 105 ? 16.984 -12.805 -14.703 1 87.38 105 GLU A N 1
ATOM 833 C CA . GLU A 1 105 ? 15.906 -12.344 -15.57 1 87.38 105 GLU A CA 1
ATOM 834 C C . GLU A 1 105 ? 14.898 -13.453 -15.828 1 87.38 105 GLU A C 1
ATOM 836 O O . GLU A 1 105 ? 15.273 -14.609 -16.031 1 87.38 105 GLU A O 1
ATOM 841 N N . LYS A 1 106 ? 13.648 -13 -15.82 1 89.69 106 LYS A N 1
ATOM 842 C CA . LYS A 1 106 ? 12.586 -13.945 -16.141 1 89.69 106 LYS A CA 1
ATOM 843 C C . LYS A 1 106 ? 12.383 -14.055 -17.656 1 89.69 106 LYS A C 1
ATOM 845 O O . LYS A 1 106 ? 12.398 -13.039 -18.359 1 89.69 106 LYS A O 1
ATOM 850 N N . VAL A 1 107 ? 12.281 -15.266 -18.094 1 91.81 107 VAL A N 1
ATOM 851 C CA . VAL A 1 107 ? 11.93 -15.492 -19.5 1 91.81 107 VAL A CA 1
ATOM 852 C C . VAL A 1 107 ? 10.477 -15.938 -19.594 1 91.81 107 VAL A C 1
ATOM 854 O O . VAL A 1 107 ? 9.797 -16.094 -18.578 1 91.81 107 VAL A O 1
ATOM 857 N N . SER A 1 108 ? 10.055 -16.109 -20.75 1 93.94 108 SER A N 1
ATOM 858 C CA . SER A 1 108 ? 8.656 -16.438 -21 1 93.94 108 SER A CA 1
ATOM 859 C C . SER A 1 108 ? 8.266 -17.75 -20.312 1 93.94 108 SER A C 1
ATOM 861 O O . SER A 1 108 ? 9.031 -18.719 -20.328 1 93.94 108 SER A O 1
ATOM 863 N N . ALA A 1 109 ? 7.105 -17.719 -19.781 1 94.44 109 ALA A N 1
ATOM 864 C CA . ALA A 1 109 ? 6.578 -18.906 -19.078 1 94.44 109 ALA A CA 1
ATOM 865 C C . ALA A 1 109 ? 5.773 -19.781 -20.031 1 94.44 109 ALA A C 1
ATOM 867 O O . ALA A 1 109 ? 5.422 -20.906 -19.688 1 94.44 109 ALA A O 1
ATOM 868 N N . ILE A 1 110 ? 5.531 -19.359 -21.188 1 93.62 110 ILE A N 1
ATOM 869 C CA . ILE A 1 110 ? 4.605 -20.016 -22.109 1 93.62 110 ILE A CA 1
ATOM 870 C C . ILE A 1 110 ? 5.105 -21.422 -22.438 1 93.62 110 ILE A C 1
ATOM 872 O O . ILE A 1 110 ? 4.336 -22.391 -22.391 1 93.62 110 ILE A O 1
ATOM 876 N N . THR A 1 111 ? 6.367 -21.562 -22.688 1 89.12 111 THR A N 1
ATOM 877 C CA . THR A 1 111 ? 6.938 -22.844 -23.062 1 89.12 111 THR A CA 1
ATOM 878 C C . THR A 1 111 ? 6.812 -23.844 -21.922 1 89.12 111 THR A C 1
ATOM 880 O O . THR A 1 111 ? 6.406 -25 -22.125 1 89.12 111 THR A O 1
ATOM 883 N N . ALA A 1 112 ? 7.168 -23.438 -20.75 1 89.5 112 ALA A N 1
ATOM 884 C CA . ALA A 1 112 ? 7.094 -24.297 -19.578 1 89.5 112 ALA A CA 1
ATOM 885 C C . ALA A 1 112 ? 5.66 -24.75 -19.328 1 89.5 112 ALA A C 1
ATOM 887 O O . ALA A 1 112 ? 5.414 -25.938 -19.109 1 89.5 112 ALA A O 1
ATOM 888 N N . ILE A 1 113 ? 4.723 -23.859 -19.484 1 88.88 113 ILE A N 1
ATOM 889 C CA . ILE A 1 113 ? 3.33 -24.172 -19.156 1 88.88 113 ILE A CA 1
ATOM 890 C C . ILE A 1 113 ? 2.727 -25.047 -20.266 1 88.88 113 ILE A C 1
ATOM 892 O O . ILE A 1 113 ? 1.967 -25.969 -19.969 1 88.88 113 ILE A O 1
ATOM 896 N N . THR A 1 114 ? 3.043 -24.734 -21.453 1 87.5 114 THR A N 1
ATOM 897 C CA . THR A 1 114 ? 2.561 -25.562 -22.547 1 87.5 114 THR A CA 1
ATOM 898 C C . THR A 1 114 ? 3.061 -26.984 -22.422 1 87.5 114 THR A C 1
ATOM 900 O O . THR A 1 114 ? 2.328 -27.938 -22.703 1 87.5 114 THR A O 1
ATOM 903 N N . GLY A 1 115 ? 4.254 -27.109 -22 1 85.44 115 GLY A N 1
ATOM 904 C CA . GLY A 1 115 ? 4.809 -28.438 -21.75 1 85.44 115 GLY A CA 1
ATOM 905 C C . GLY A 1 115 ? 4.09 -29.188 -20.656 1 85.44 115 GLY A C 1
ATOM 906 O O . GLY A 1 115 ? 3.879 -30.406 -20.766 1 85.44 115 GLY A O 1
ATOM 907 N N . ILE A 1 116 ? 3.686 -28.516 -19.688 1 82.81 116 ILE A N 1
ATOM 908 C CA . ILE A 1 116 ? 2.977 -29.125 -18.562 1 82.81 116 ILE A CA 1
ATOM 909 C C . ILE A 1 116 ? 1.569 -29.531 -19 1 82.81 116 ILE A C 1
ATOM 911 O O . ILE A 1 116 ? 1.12 -30.641 -18.719 1 82.81 116 ILE A O 1
ATOM 915 N N . VAL A 1 117 ? 0.987 -28.656 -19.75 1 80.81 117 VAL A N 1
ATOM 916 C CA . VAL A 1 117 ? -0.396 -28.875 -20.156 1 80.81 117 VAL A CA 1
ATOM 917 C C . VAL A 1 117 ? -0.459 -30.047 -21.141 1 80.81 117 VAL A C 1
ATOM 919 O O . VAL A 1 117 ? -1.399 -30.844 -21.109 1 80.81 117 VAL A O 1
ATOM 922 N N . LYS A 1 118 ? 0.533 -30.141 -21.875 1 82.12 118 LYS A N 1
ATOM 923 C CA . LYS A 1 118 ? 0.591 -31.203 -22.875 1 82.12 118 LYS A CA 1
ATOM 924 C C . LYS A 1 118 ? 1.166 -32.469 -22.281 1 82.12 118 LYS A C 1
ATOM 926 O O . LYS A 1 118 ? 1.255 -33.5 -22.953 1 82.12 118 LYS A O 1
ATOM 931 N N . ASP A 1 119 ? 1.517 -32.375 -21.062 1 79.94 119 ASP A N 1
ATOM 932 C CA . ASP A 1 119 ? 2.139 -33.531 -20.391 1 79.94 119 ASP A CA 1
ATOM 933 C C . ASP A 1 119 ? 3.367 -34 -21.156 1 79.94 119 ASP A C 1
ATOM 935 O O . ASP A 1 119 ? 3.5 -35.188 -21.438 1 79.94 119 ASP A O 1
ATOM 939 N N . ASP A 1 120 ? 4.027 -33 -21.578 1 80.12 120 ASP A N 1
ATOM 940 C CA . ASP A 1 120 ? 5.285 -33.312 -22.25 1 80.12 120 ASP A CA 1
ATOM 941 C C . ASP A 1 120 ? 6.293 -33.906 -21.281 1 80.12 120 ASP A C 1
ATOM 943 O O . ASP A 1 120 ? 6.742 -33.25 -20.344 1 80.12 120 ASP A O 1
ATOM 947 N N . ALA A 1 121 ? 6.66 -35.156 -21.5 1 76.81 121 ALA A N 1
ATOM 948 C CA . ALA A 1 121 ? 7.535 -35.875 -20.578 1 76.81 121 ALA A CA 1
ATOM 949 C C . ALA A 1 121 ? 8.859 -35.156 -20.391 1 76.81 121 ALA A C 1
ATOM 951 O O . ALA A 1 121 ? 9.406 -35.125 -19.281 1 76.81 121 ALA A O 1
ATOM 952 N N . GLY A 1 122 ? 9.414 -34.656 -21.422 1 76.75 122 GLY A N 1
ATOM 953 C CA . GLY A 1 122 ? 10.672 -33.938 -21.344 1 76.75 122 GLY A CA 1
ATOM 954 C C . GLY A 1 122 ? 10.617 -32.719 -20.422 1 76.75 122 GLY A C 1
ATOM 955 O O . GLY A 1 122 ? 11.578 -32.438 -19.719 1 76.75 122 GLY A O 1
ATOM 956 N N . ILE A 1 123 ? 9.562 -32.156 -20.453 1 77.25 123 ILE A N 1
ATOM 957 C CA . ILE A 1 123 ? 9.43 -30.922 -19.672 1 77.25 123 ILE A CA 1
ATOM 958 C C . ILE A 1 123 ? 8.961 -31.266 -18.266 1 77.25 123 ILE A C 1
ATOM 960 O O . ILE A 1 123 ? 9.531 -30.781 -17.281 1 77.25 123 ILE A O 1
ATOM 964 N N . VAL A 1 124 ? 8.016 -32.125 -18.156 1 77.5 124 VAL A N 1
ATOM 965 C CA . VAL A 1 124 ? 7.379 -32.438 -16.875 1 77.5 124 VAL A CA 1
ATOM 966 C C . VAL A 1 124 ? 8.391 -33.125 -15.945 1 77.5 124 VAL A C 1
ATOM 968 O O . VAL A 1 124 ? 8.391 -32.875 -14.742 1 77.5 124 VAL A O 1
ATOM 971 N N . THR A 1 125 ? 9.242 -33.875 -16.516 1 77.69 125 THR A N 1
ATOM 972 C CA . THR A 1 125 ? 10.227 -34.594 -15.711 1 77.69 125 THR A CA 1
ATOM 973 C C . THR A 1 125 ? 11.273 -33.625 -15.164 1 77.69 125 THR A C 1
ATOM 975 O O . THR A 1 125 ? 11.898 -33.906 -14.141 1 77.69 125 THR A O 1
ATOM 978 N N . LEU A 1 126 ? 11.414 -32.625 -15.812 1 82.31 126 LEU A N 1
ATOM 979 C CA . LEU A 1 126 ? 12.453 -31.688 -15.43 1 82.31 126 LEU A CA 1
ATOM 980 C C . LEU A 1 126 ? 11.945 -30.703 -14.391 1 82.31 126 LEU A C 1
ATOM 982 O O . LEU A 1 126 ? 12.734 -30.062 -13.688 1 82.31 126 LEU A O 1
ATOM 986 N N . LEU A 1 127 ? 10.664 -30.625 -14.297 1 86.62 127 LEU A N 1
ATOM 987 C CA . LEU A 1 127 ? 10.102 -29.625 -13.391 1 86.62 127 LEU A CA 1
ATOM 988 C C . LEU A 1 127 ? 9.758 -30.25 -12.039 1 86.62 127 LEU A C 1
ATOM 990 O O . LEU A 1 127 ? 9.094 -31.297 -11.984 1 86.62 127 LEU A O 1
ATOM 994 N N . PRO A 1 128 ? 10.281 -29.688 -11.008 1 86.25 128 PRO A N 1
ATOM 995 C CA . PRO A 1 128 ? 10.055 -30.203 -9.656 1 86.25 128 PRO A CA 1
ATOM 996 C C . PRO A 1 128 ? 8.68 -29.844 -9.109 1 86.25 128 PRO A C 1
ATOM 998 O O . PRO A 1 128 ? 8.57 -29.328 -7.996 1 86.25 128 PRO A O 1
ATOM 1001 N N . CYS A 1 129 ? 7.648 -29.953 -9.969 1 86.19 129 CYS A N 1
ATOM 1002 C CA . CYS A 1 129 ? 6.305 -29.578 -9.547 1 86.19 129 CYS A CA 1
ATOM 1003 C C . CYS A 1 129 ? 5.332 -30.734 -9.703 1 86.19 129 CYS A C 1
ATOM 1005 O O . CYS A 1 129 ? 5.594 -31.672 -10.469 1 86.19 129 CYS A O 1
ATOM 1007 N N . SER A 1 130 ? 4.344 -30.688 -8.922 1 84.88 130 SER A N 1
ATOM 1008 C CA . SER A 1 130 ? 3.293 -31.703 -9.023 1 84.88 130 SER A CA 1
ATOM 1009 C C . SER A 1 130 ? 2.551 -31.594 -10.352 1 84.88 130 SER A C 1
ATOM 1011 O O . SER A 1 130 ? 2.379 -30.5 -10.891 1 84.88 130 SER A O 1
ATOM 1013 N N . PRO A 1 131 ? 2.195 -32.719 -10.812 1 81.31 131 PRO A N 1
ATOM 1014 C CA . PRO A 1 131 ? 1.471 -32.688 -12.086 1 81.31 131 PRO A CA 1
ATOM 1015 C C . PRO A 1 131 ? 0.15 -31.922 -11.992 1 81.31 131 PRO A C 1
ATOM 1017 O O . PRO A 1 131 ? -0.529 -31.984 -10.969 1 81.31 131 PRO A O 1
ATOM 1020 N N . VAL A 1 132 ? -0.077 -31.203 -13.039 1 83.06 132 VAL A N 1
ATOM 1021 C CA . VAL A 1 132 ? -1.33 -30.469 -13.141 1 83.06 132 VAL A CA 1
ATOM 1022 C C . VAL A 1 132 ? -2.15 -31 -14.312 1 83.06 132 VAL A C 1
ATOM 1024 O O . VAL A 1 132 ? -1.613 -31.219 -15.406 1 83.06 132 VAL A O 1
ATOM 1027 N N . LYS A 1 133 ? -3.377 -31.25 -14.109 1 82.69 133 LYS A N 1
ATOM 1028 C CA . LYS A 1 133 ? -4.27 -31.75 -15.156 1 82.69 133 LYS A CA 1
ATOM 1029 C C . LYS A 1 133 ? -5.16 -30.625 -15.688 1 82.69 133 LYS A C 1
ATOM 1031 O O . LYS A 1 133 ? -5.695 -29.828 -14.914 1 82.69 133 LYS A O 1
ATOM 1036 N N . PHE A 1 134 ? -5.23 -30.562 -16.984 1 84.5 134 PHE A N 1
ATOM 1037 C CA . PHE A 1 134 ? -6.055 -29.531 -17.609 1 84.5 134 PHE A CA 1
ATOM 1038 C C . PHE A 1 134 ? -7.117 -30.156 -18.5 1 84.5 134 PHE A C 1
ATOM 1040 O O . PHE A 1 134 ? -6.871 -31.188 -19.156 1 84.5 134 PHE A O 1
ATOM 1047 N N . ASP A 1 135 ? -8.227 -29.469 -18.469 1 86.94 135 ASP A N 1
ATOM 1048 C CA . ASP A 1 135 ? -9.25 -29.797 -19.453 1 86.94 135 ASP A CA 1
ATOM 1049 C C . ASP A 1 135 ? -8.859 -29.297 -20.844 1 86.94 135 ASP A C 1
ATOM 1051 O O . ASP A 1 135 ? -8.273 -28.219 -20.984 1 86.94 135 ASP A O 1
ATOM 1055 N N . CYS A 1 136 ? -9.227 -30.062 -21.844 1 85.62 136 CYS A N 1
ATOM 1056 C CA . CYS A 1 136 ? -8.891 -29.734 -23.219 1 85.62 136 CYS A CA 1
ATOM 1057 C C . CYS A 1 136 ? -9.461 -28.375 -23.609 1 85.62 136 CYS A C 1
ATOM 1059 O O . CYS A 1 136 ? -8.82 -27.609 -24.328 1 85.62 136 CYS A O 1
ATOM 1061 N N . ASN A 1 137 ? -10.594 -28.047 -23.125 1 91 137 ASN A N 1
ATOM 1062 C CA . ASN A 1 137 ? -11.227 -26.781 -23.469 1 91 137 ASN A CA 1
ATOM 1063 C C . ASN A 1 137 ? -10.453 -25.594 -22.906 1 91 137 ASN A C 1
ATOM 1065 O O . ASN A 1 137 ? -10.328 -24.562 -23.562 1 91 137 ASN A O 1
ATOM 1069 N N . VAL A 1 138 ? -9.953 -25.797 -21.719 1 88.25 138 VAL A N 1
ATOM 1070 C CA . VAL A 1 138 ? -9.203 -24.734 -21.062 1 88.25 138 VAL A CA 1
ATOM 1071 C C . VAL A 1 138 ? -7.883 -24.5 -21.797 1 88.25 138 VAL A C 1
ATOM 1073 O O . VAL A 1 138 ? -7.473 -23.359 -22.016 1 88.25 138 VAL A O 1
ATOM 1076 N N . TYR A 1 139 ? -7.332 -25.594 -22.156 1 88.44 139 TYR A N 1
ATOM 1077 C CA . TYR A 1 139 ? -6.066 -25.484 -22.875 1 88.44 139 TYR A CA 1
ATOM 1078 C C . TYR A 1 139 ? -6.266 -24.812 -24.234 1 88.44 139 TYR A C 1
ATOM 1080 O O . TYR A 1 139 ? -5.465 -23.969 -24.641 1 88.44 139 TYR A O 1
ATOM 1088 N N . THR A 1 140 ? -7.289 -25.234 -24.922 1 92.19 140 THR A N 1
ATOM 1089 C CA . THR A 1 140 ? -7.594 -24.625 -26.219 1 92.19 140 THR A CA 1
ATOM 1090 C C . THR A 1 140 ? -7.832 -23.125 -26.062 1 92.19 140 THR A C 1
ATOM 1092 O O . THR A 1 140 ? -7.383 -22.344 -26.891 1 92.19 140 THR A O 1
ATOM 1095 N N . ALA A 1 141 ? -8.5 -22.766 -25.062 1 92.94 141 ALA A N 1
ATOM 1096 C CA . ALA A 1 141 ? -8.742 -21.359 -24.812 1 92.94 141 ALA A CA 1
ATOM 1097 C C . ALA A 1 141 ? -7.434 -20.609 -24.562 1 92.94 141 ALA A C 1
ATOM 1099 O O . ALA A 1 141 ? -7.262 -19.469 -25.031 1 92.94 141 ALA A O 1
ATOM 1100 N N . PHE A 1 142 ? -6.605 -21.266 -23.875 1 92.62 142 PHE A N 1
ATOM 1101 C CA . PHE A 1 142 ? -5.289 -20.688 -23.609 1 92.62 142 PHE A CA 1
ATOM 1102 C C . PHE A 1 142 ? -4.527 -20.469 -24.906 1 92.62 142 PHE A C 1
ATOM 1104 O O . PHE A 1 142 ? -3.969 -19.391 -25.125 1 92.62 142 PHE A O 1
ATOM 1111 N N . LEU A 1 143 ? -4.582 -21.422 -25.734 1 91.31 143 LEU A N 1
ATOM 1112 C CA . LEU A 1 143 ? -3.838 -21.359 -26.984 1 91.31 143 LEU A CA 1
ATOM 1113 C C . LEU A 1 143 ? -4.402 -20.281 -27.906 1 91.31 143 LEU A C 1
ATOM 1115 O O . LEU A 1 143 ? -3.695 -19.766 -28.781 1 91.31 143 LEU A O 1
ATOM 1119 N N . ASN A 1 144 ? -5.602 -19.906 -27.656 1 94.56 144 ASN A N 1
ATOM 1120 C CA . ASN A 1 144 ? -6.27 -18.953 -28.516 1 94.56 144 ASN A CA 1
ATOM 1121 C C . ASN A 1 144 ? -6.066 -17.516 -28.031 1 94.56 144 ASN A C 1
ATOM 1123 O O . ASN A 1 144 ? -6.523 -16.562 -28.656 1 94.56 144 ASN A O 1
ATOM 1127 N N . GLN A 1 145 ? -5.34 -17.359 -27 1 94.75 145 GLN A N 1
ATOM 1128 C CA . GLN A 1 145 ? -5.07 -16.016 -26.469 1 94.75 145 GLN A CA 1
ATOM 1129 C C . GLN A 1 145 ? -3.895 -15.375 -27.203 1 94.75 145 GLN A C 1
ATOM 1131 O O . GLN A 1 145 ? -3.104 -16.062 -27.844 1 94.75 14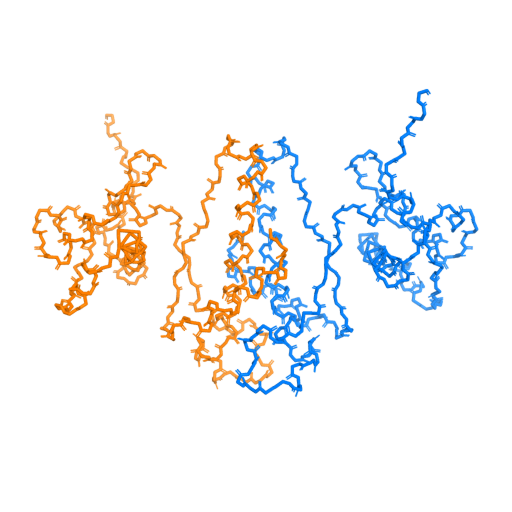5 GLN A O 1
ATOM 1136 N N . SER A 1 146 ? -3.889 -14.023 -27.125 1 96.56 146 SER A N 1
ATOM 1137 C CA . SER A 1 146 ? -2.705 -13.328 -27.625 1 96.56 146 SER A CA 1
ATOM 1138 C C . SER A 1 146 ? -1.459 -13.734 -26.844 1 96.56 146 SER A C 1
ATOM 1140 O O . SER A 1 146 ? -1.559 -14.242 -25.719 1 96.56 146 SER A O 1
ATOM 1142 N N . SER A 1 147 ? -0.275 -13.492 -27.391 1 94.5 147 SER A N 1
ATOM 1143 C CA . SER A 1 147 ? 0.982 -13.844 -26.734 1 94.5 147 SER A CA 1
ATOM 1144 C C . SER A 1 147 ? 1.104 -13.172 -25.375 1 94.5 147 SER A C 1
ATOM 1146 O O . SER A 1 147 ? 1.536 -13.797 -24.406 1 94.5 147 SER A O 1
ATOM 1148 N N . ALA A 1 148 ? 0.739 -11.953 -25.375 1 95.31 148 ALA A N 1
ATOM 1149 C CA . ALA A 1 148 ? 0.817 -11.203 -24.125 1 95.31 148 ALA A CA 1
ATOM 1150 C C . ALA A 1 148 ? -0.082 -11.812 -23.047 1 95.31 148 ALA A C 1
ATOM 1152 O O . ALA A 1 148 ? 0.332 -11.977 -21.906 1 95.31 148 ALA A O 1
ATOM 1153 N N . ASN A 1 149 ? -1.214 -12.203 -23.422 1 94.94 149 ASN A N 1
ATOM 1154 C CA . ASN A 1 149 ? -2.16 -12.797 -22.484 1 94.94 149 ASN A CA 1
ATOM 1155 C C . ASN A 1 149 ? -1.735 -14.195 -22.062 1 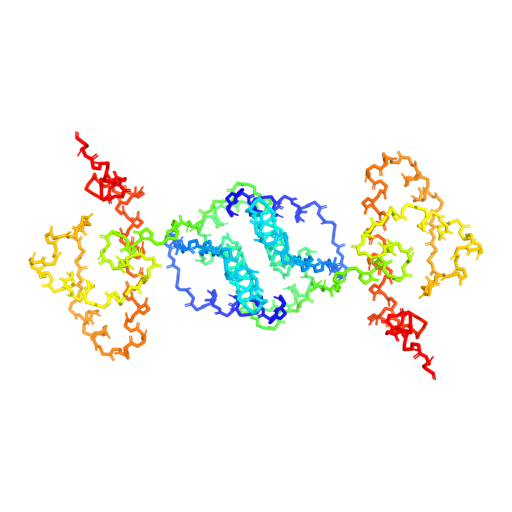94.94 149 ASN A C 1
ATOM 1157 O O . ASN A 1 149 ? -1.926 -14.586 -20.906 1 94.94 149 ASN A O 1
ATOM 1161 N N . LYS A 1 150 ? -1.2 -14.898 -23.016 1 94.69 150 LYS A N 1
ATOM 1162 C CA . LYS A 1 150 ? -0.67 -16.219 -22.688 1 94.69 150 LYS A CA 1
ATOM 1163 C C . LYS A 1 150 ? 0.398 -16.125 -21.594 1 94.69 150 LYS A C 1
ATOM 1165 O O . LYS A 1 150 ? 0.409 -16.922 -20.656 1 94.69 150 LYS A O 1
ATOM 1170 N N . GLU A 1 151 ? 1.226 -15.148 -21.766 1 96 151 GLU A N 1
ATOM 1171 C CA . GLU A 1 151 ? 2.303 -14.961 -20.797 1 96 151 GLU A CA 1
ATOM 1172 C C . GLU A 1 151 ? 1.752 -14.68 -19.406 1 96 151 GLU A C 1
ATOM 1174 O O . GLU A 1 151 ? 2.215 -15.258 -18.406 1 96 151 GLU A O 1
ATOM 1179 N N . LEU A 1 152 ? 0.733 -13.883 -19.344 1 94.44 152 LEU A N 1
ATOM 1180 C CA . LEU A 1 152 ? 0.122 -13.531 -18.062 1 94.44 152 LEU A CA 1
ATOM 1181 C C . LEU A 1 152 ? -0.546 -14.75 -17.438 1 94.44 152 LEU A C 1
ATOM 1183 O O . LEU A 1 152 ? -0.381 -15 -16.234 1 94.44 152 LEU A O 1
ATOM 1187 N N . LEU A 1 153 ? -1.243 -15.461 -18.25 1 94.06 153 LEU A N 1
ATOM 1188 C CA . LEU A 1 153 ? -1.925 -16.656 -17.75 1 94.06 153 LEU A CA 1
ATOM 1189 C C . LEU A 1 153 ? -0.92 -17.703 -17.297 1 94.06 153 LEU A C 1
ATOM 1191 O O . LEU A 1 153 ? -1.128 -18.359 -16.281 1 94.06 153 LEU A O 1
ATOM 1195 N N . ALA A 1 154 ? 0.083 -17.844 -18.078 1 94.62 154 ALA A N 1
ATOM 1196 C CA . ALA A 1 154 ? 1.129 -18.797 -17.734 1 94.62 154 ALA A CA 1
ATOM 1197 C C . ALA A 1 154 ? 1.788 -18.453 -16.406 1 94.62 154 ALA A C 1
ATOM 1199 O O . ALA A 1 154 ? 1.996 -19.312 -15.555 1 94.62 154 ALA A O 1
ATOM 1200 N N . GLN A 1 155 ? 2.057 -17.203 -16.219 1 94.56 155 GLN A N 1
ATOM 1201 C CA . GLN A 1 155 ? 2.656 -16.75 -14.961 1 94.56 155 GLN A CA 1
ATOM 1202 C C . GLN A 1 155 ? 1.721 -17 -13.781 1 94.56 155 GLN A C 1
ATOM 1204 O O . GLN A 1 155 ? 2.162 -17.391 -12.703 1 94.56 155 GLN A O 1
ATOM 1209 N N . ALA A 1 156 ? 0.485 -16.688 -13.992 1 94.5 156 ALA A N 1
ATOM 1210 C CA . ALA A 1 156 ? -0.504 -16.906 -12.945 1 94.5 156 ALA A CA 1
ATOM 1211 C C . ALA A 1 156 ? -0.557 -18.391 -12.562 1 94.5 156 ALA A C 1
ATOM 1213 O O . ALA A 1 156 ? -0.632 -18.719 -11.375 1 94.5 156 ALA A O 1
ATOM 1214 N N . LEU A 1 157 ? -0.516 -19.234 -13.547 1 92.75 157 LEU A N 1
ATOM 1215 C CA . LEU A 1 157 ? -0.552 -20.672 -13.273 1 92.75 157 LEU A CA 1
ATOM 1216 C C . LEU A 1 157 ? 0.699 -21.109 -12.523 1 92.75 157 LEU A C 1
ATOM 1218 O O . LEU A 1 157 ? 0.612 -21.891 -11.57 1 92.75 157 LEU A O 1
ATOM 1222 N N . MET A 1 158 ? 1.832 -20.609 -12.953 1 94.5 158 MET A N 1
ATOM 1223 C CA . MET A 1 158 ? 3.08 -20.938 -12.273 1 94.5 158 MET A CA 1
ATOM 1224 C C . MET A 1 158 ? 3.006 -20.547 -10.797 1 94.5 158 MET A C 1
ATOM 1226 O O . MET A 1 158 ? 3.43 -21.328 -9.93 1 94.5 158 MET A O 1
ATOM 1230 N N . LEU A 1 159 ? 2.496 -19.422 -10.602 1 95.5 159 LEU A N 1
ATOM 1231 C CA . LEU A 1 159 ? 2.369 -18.938 -9.234 1 95.5 159 LEU A CA 1
ATOM 1232 C C . LEU A 1 159 ? 1.473 -19.844 -8.414 1 95.5 159 LEU A C 1
ATOM 1234 O O . LEU A 1 159 ? 1.826 -20.234 -7.293 1 95.5 159 LEU A O 1
ATOM 1238 N N . ALA A 1 160 ? 0.377 -20.234 -8.945 1 94.19 160 ALA A N 1
ATOM 1239 C CA . ALA A 1 160 ? -0.583 -21.094 -8.25 1 94.19 160 ALA A CA 1
ATOM 1240 C C . ALA A 1 160 ? 0.01 -22.469 -7.961 1 94.19 160 ALA A C 1
ATOM 1242 O O . ALA A 1 160 ? -0.091 -22.969 -6.844 1 94.19 160 ALA A O 1
ATOM 1243 N N . VAL A 1 161 ? 0.641 -23 -8.93 1 93.19 161 VAL A N 1
ATOM 1244 C CA . VAL A 1 161 ? 1.228 -24.328 -8.781 1 93.19 161 VAL A CA 1
ATOM 1245 C C . VAL A 1 161 ? 2.355 -24.297 -7.758 1 93.19 161 VAL A C 1
ATOM 1247 O O . VAL A 1 161 ? 2.477 -25.188 -6.918 1 93.19 161 VAL A O 1
ATOM 1250 N N . SER A 1 162 ? 3.176 -23.25 -7.844 1 96 162 SER A N 1
ATOM 1251 C CA . SER A 1 162 ? 4.262 -23.094 -6.879 1 96 162 SER A CA 1
ATOM 1252 C C . SER A 1 162 ? 3.727 -23 -5.457 1 96 162 SER A C 1
ATOM 1254 O O . SER A 1 162 ? 4.273 -23.609 -4.539 1 96 162 SER A O 1
ATOM 1256 N N . PHE A 1 163 ? 2.738 -22.266 -5.328 1 96.5 163 PHE A N 1
ATOM 1257 C CA . PHE A 1 163 ? 2.129 -22.125 -4.012 1 96.5 163 PHE A CA 1
ATOM 1258 C C . PHE A 1 163 ? 1.613 -23.469 -3.512 1 96.5 163 PHE A C 1
ATOM 1260 O O . PHE A 1 163 ? 1.846 -23.844 -2.359 1 96.5 163 PHE A O 1
ATOM 1267 N N . MET A 1 164 ? 0.931 -24.203 -4.336 1 94.62 164 MET A N 1
ATOM 1268 C CA . MET A 1 164 ? 0.394 -25.5 -3.965 1 94.62 164 MET A CA 1
ATOM 1269 C C . MET A 1 164 ? 1.514 -26.453 -3.564 1 94.62 164 MET A C 1
ATOM 1271 O O . MET A 1 164 ? 1.424 -27.141 -2.537 1 94.62 164 MET A O 1
ATOM 1275 N N . ASP A 1 165 ? 2.5 -26.453 -4.281 1 95.5 165 ASP A N 1
ATOM 1276 C CA . ASP A 1 165 ? 3.602 -27.375 -4.051 1 95.5 165 ASP A CA 1
ATOM 1277 C C . ASP A 1 165 ? 4.359 -27.031 -2.771 1 95.5 165 ASP A C 1
ATOM 1279 O O . ASP A 1 165 ? 4.727 -27.922 -2 1 95.5 165 ASP A O 1
ATOM 1283 N N . LEU A 1 166 ? 4.551 -25.797 -2.531 1 94.81 166 LEU A N 1
ATOM 1284 C CA . LEU A 1 166 ? 5.41 -25.375 -1.431 1 94.81 166 LEU A CA 1
ATOM 1285 C C . LEU A 1 166 ? 4.617 -25.266 -0.132 1 94.81 166 LEU A C 1
ATOM 1287 O O . LEU A 1 166 ? 5.121 -25.609 0.938 1 94.81 166 LEU A O 1
ATOM 1291 N N . CYS A 1 167 ? 3.42 -24.797 -0.217 1 93.88 167 CYS A N 1
ATOM 1292 C CA . CYS A 1 167 ? 2.709 -24.422 1 1 93.88 167 CYS A CA 1
ATOM 1293 C C . CYS A 1 167 ? 1.639 -25.453 1.348 1 93.88 167 CYS A C 1
ATOM 1295 O O . CYS A 1 167 ? 1.273 -25.594 2.514 1 93.88 167 CYS A O 1
ATOM 1297 N N . ILE A 1 168 ? 1.075 -26.094 0.389 1 93.56 168 ILE A N 1
ATOM 1298 C CA . ILE A 1 168 ? -0.04 -27 0.656 1 93.56 168 ILE A CA 1
ATOM 1299 C C . ILE A 1 168 ? 0.444 -28.438 0.616 1 93.56 168 ILE A C 1
ATOM 1301 O O . ILE A 1 168 ? 0.319 -29.172 1.603 1 93.56 168 ILE A O 1
ATOM 1305 N N . TYR A 1 169 ? 1.111 -28.797 -0.513 1 94.44 169 TYR A N 1
ATOM 1306 C CA . TYR A 1 169 ? 1.562 -30.172 -0.688 1 94.44 169 TYR A CA 1
ATOM 1307 C C . TYR A 1 169 ? 2.902 -30.406 0.003 1 94.44 169 TYR A C 1
ATOM 1309 O O . TYR A 1 169 ? 3.283 -31.547 0.27 1 94.44 169 TYR A O 1
ATOM 1317 N N . LYS A 1 170 ? 3.553 -29.406 0.294 1 94.06 170 LYS A N 1
ATOM 1318 C CA . LYS A 1 170 ? 4.898 -29.5 0.848 1 94.06 170 LYS A CA 1
ATOM 1319 C C . LYS A 1 170 ? 5.758 -30.469 0.045 1 94.06 170 LYS A C 1
ATOM 1321 O O . LYS A 1 170 ? 6.371 -31.375 0.611 1 94.06 170 LYS A O 1
ATOM 1326 N N . ASN A 1 1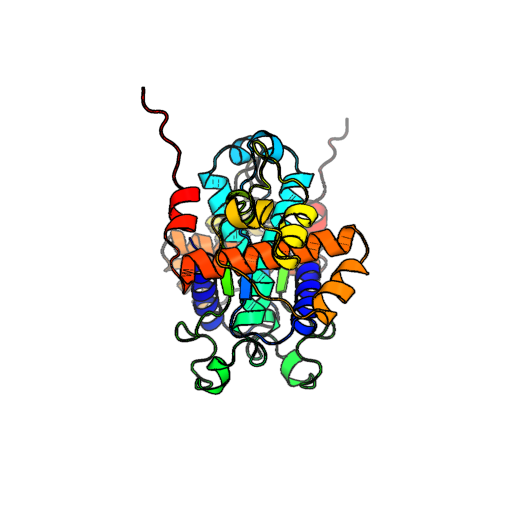71 ? 5.758 -30.25 -1.228 1 92.94 171 ASN A N 1
ATOM 1327 C CA . ASN A 1 171 ? 6.484 -31.109 -2.164 1 92.94 171 ASN A CA 1
ATOM 1328 C C . ASN A 1 171 ? 7.992 -31.016 -1.945 1 92.94 171 ASN A C 1
ATOM 1330 O O . ASN A 1 171 ? 8.586 -29.953 -2.104 1 92.94 171 ASN A O 1
ATOM 1334 N N . VAL A 1 172 ? 8.547 -32.188 -1.646 1 92.88 172 VAL A N 1
ATOM 1335 C CA . VAL A 1 172 ? 9.961 -32.25 -1.278 1 92.88 172 VAL A CA 1
ATOM 1336 C C . VAL A 1 172 ? 10.82 -31.859 -2.475 1 92.88 172 VAL A C 1
ATOM 1338 O O . VAL A 1 172 ? 11.828 -31.172 -2.318 1 92.88 172 VAL A O 1
ATOM 1341 N N . ASP A 1 173 ? 10.453 -32.219 -3.646 1 91.75 173 ASP A N 1
ATOM 1342 C CA . ASP A 1 173 ? 11.219 -31.906 -4.848 1 91.75 173 ASP A CA 1
ATOM 1343 C C . ASP A 1 173 ? 11.25 -30.406 -5.094 1 91.75 173 ASP A C 1
ATOM 1345 O O . ASP A 1 173 ? 12.281 -29.859 -5.504 1 91.75 173 ASP A O 1
ATOM 1349 N N . SER A 1 174 ? 10.133 -29.75 -4.902 1 93.38 174 SER A N 1
ATOM 1350 C CA . SER A 1 174 ? 10.062 -28.297 -5.066 1 93.38 174 SER A CA 1
ATOM 1351 C C . SER A 1 174 ? 10.945 -27.594 -4.047 1 93.38 174 SER A C 1
ATOM 1353 O O . SER A 1 174 ? 11.633 -26.625 -4.387 1 93.38 174 SER A O 1
ATOM 1355 N N . TYR A 1 175 ? 10.883 -28.031 -2.816 1 93.38 175 TYR A N 1
ATOM 1356 C CA . TYR A 1 175 ? 11.719 -27.438 -1.78 1 93.38 175 TYR A CA 1
ATOM 1357 C C . TYR A 1 175 ? 13.195 -27.609 -2.107 1 93.38 175 TYR A C 1
ATOM 1359 O O . TYR A 1 175 ? 13.992 -26.688 -1.954 1 93.38 175 TYR A O 1
ATOM 1367 N N . ASP A 1 176 ? 13.508 -28.766 -2.57 1 92.38 176 ASP A N 1
ATOM 1368 C CA . ASP A 1 176 ? 14.906 -29.078 -2.881 1 92.38 176 ASP A CA 1
ATOM 1369 C C . ASP A 1 176 ? 15.414 -28.219 -4.035 1 92.38 176 ASP A C 1
ATOM 1371 O O . ASP A 1 176 ? 16.594 -27.844 -4.07 1 92.38 176 ASP A O 1
ATOM 1375 N N . ALA A 1 177 ? 14.547 -27.953 -4.945 1 91 177 ALA A N 1
ATOM 1376 C CA . ALA A 1 177 ? 14.914 -27.156 -6.117 1 91 177 ALA A CA 1
ATOM 1377 C C . ALA A 1 177 ? 15.25 -25.734 -5.723 1 91 177 ALA A C 1
ATOM 1379 O O . ALA A 1 177 ? 15.922 -25.016 -6.469 1 91 177 ALA A O 1
ATOM 1380 N N . LEU A 1 178 ? 14.75 -25.281 -4.625 1 90.25 178 LEU A N 1
ATOM 1381 C CA . LEU A 1 178 ? 14.961 -23.906 -4.191 1 90.25 178 LEU A CA 1
ATOM 1382 C C . LEU A 1 178 ? 16.188 -23.812 -3.285 1 90.25 178 LEU A C 1
ATOM 1384 O O . LEU A 1 178 ? 16.594 -22.703 -2.91 1 90.25 178 LEU A O 1
ATOM 1388 N N . LYS A 1 179 ? 16.703 -24.922 -2.889 1 87.19 179 LYS A N 1
ATOM 1389 C CA . LYS A 1 179 ? 17.891 -24.906 -2.057 1 87.19 179 LYS A CA 1
ATOM 1390 C C . LYS A 1 179 ? 19.109 -24.453 -2.855 1 87.19 179 LYS A C 1
ATOM 1392 O O . LYS A 1 179 ? 19.25 -24.781 -4.035 1 87.19 179 LYS A O 1
ATOM 1397 N N . PRO A 1 180 ? 19.938 -23.578 -2.201 1 78.31 180 PRO A N 1
ATOM 1398 C CA . PRO A 1 180 ? 21.156 -23.172 -2.887 1 78.31 180 PRO A CA 1
ATOM 1399 C C . PRO A 1 180 ? 22.078 -24.344 -3.203 1 78.31 180 PRO A C 1
ATOM 1401 O O . PRO A 1 180 ? 22.172 -25.297 -2.422 1 78.31 180 PRO A O 1
ATOM 1404 N N . THR A 1 181 ? 22.344 -24.734 -4.363 1 63.41 181 THR A N 1
ATOM 1405 C CA . THR A 1 181 ? 23.297 -25.781 -4.746 1 63.41 181 THR A CA 1
ATOM 1406 C C . THR A 1 181 ? 24.688 -25.469 -4.219 1 63.41 181 THR A C 1
ATOM 1408 O O . THR A 1 181 ? 25.266 -24.438 -4.559 1 63.41 181 THR A O 1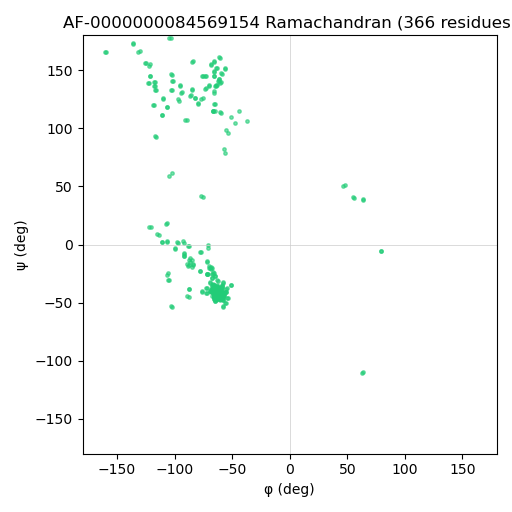
ATOM 1411 N N . ARG A 1 182 ? 25.094 -25.719 -3.018 1 53.78 182 ARG A N 1
ATOM 1412 C CA . ARG A 1 182 ? 26.484 -25.656 -2.596 1 53.78 182 ARG A CA 1
ATOM 1413 C C . ARG A 1 182 ? 27.375 -26.547 -3.467 1 53.78 182 ARG A C 1
ATOM 1415 O O . ARG A 1 182 ? 27.094 -27.734 -3.643 1 53.78 182 ARG A O 1
ATOM 1422 N N . LYS A 1 183 ? 28.047 -25.891 -4.477 1 53.75 183 LYS A N 1
ATOM 1423 C CA . LYS A 1 183 ? 29.172 -26.625 -5.082 1 53.75 183 LYS A CA 1
ATOM 1424 C C . LYS A 1 183 ? 30.031 -27.281 -4.02 1 53.75 183 LYS A C 1
ATOM 1426 O O . LYS A 1 183 ? 30.391 -26.656 -3.021 1 53.75 183 LYS A O 1
ATOM 1431 N N . LYS A 1 184 ? 30.094 -28.516 -3.979 1 47.31 184 LYS A N 1
ATOM 1432 C CA . LYS A 1 184 ? 31.234 -29.172 -3.348 1 47.31 184 LYS A CA 1
ATOM 1433 C C . LYS A 1 184 ? 32.562 -28.609 -3.891 1 47.31 184 LYS A C 1
ATOM 1435 O O . LYS A 1 184 ? 32.781 -28.641 -5.102 1 47.31 184 LYS A O 1
ATOM 1440 N N . LYS A 1 185 ? 33.281 -27.875 -3.1 1 31.94 185 LYS A N 1
ATOM 1441 C CA . LYS A 1 185 ? 34.719 -27.812 -3.309 1 31.94 185 LYS A CA 1
ATOM 1442 C C . LYS A 1 185 ? 35.375 -29.203 -3.225 1 31.94 185 LYS A C 1
ATOM 1444 O O . LYS A 1 185 ? 35.031 -29.984 -2.318 1 31.94 185 LYS A O 1
ATOM 1449 N N . MET B 1 1 ? 8.406 -6.457 8.094 1 72.38 1 MET B N 1
ATOM 1450 C CA . MET B 1 1 ? 7.039 -6.863 8.406 1 72.38 1 MET B CA 1
ATOM 1451 C C . MET B 1 1 ? 6.352 -7.441 7.172 1 72.38 1 MET B C 1
ATOM 1453 O O . MET B 1 1 ? 6.539 -6.945 6.059 1 72.38 1 MET B O 1
ATOM 1457 N N . LEU B 1 2 ? 5.535 -8.539 7.406 1 86.38 2 LEU B N 1
ATOM 1458 C CA . LEU B 1 2 ? 4.75 -9.125 6.328 1 86.38 2 LEU B CA 1
ATOM 1459 C C . LEU B 1 2 ? 3.537 -8.266 6.008 1 86.38 2 LEU B C 1
ATOM 1461 O O . LEU B 1 2 ? 3.018 -7.562 6.879 1 86.38 2 LEU B O 1
ATOM 1465 N N . PRO B 1 3 ? 3.168 -8.211 4.773 1 90.56 3 PRO B N 1
ATOM 1466 C CA . PRO B 1 3 ? 1.989 -7.426 4.398 1 90.56 3 PRO B CA 1
ATOM 1467 C C . PRO B 1 3 ? 0.766 -7.758 5.25 1 90.56 3 PRO B C 1
ATOM 1469 O O . PRO B 1 3 ? -0.014 -6.863 5.59 1 90.56 3 PRO B O 1
ATOM 1472 N N . SER B 1 4 ? 0.646 -9.016 5.621 1 91.75 4 SER B N 1
ATOM 1473 C CA . SER B 1 4 ? -0.475 -9.406 6.469 1 91.75 4 SER B CA 1
ATOM 1474 C C . SER B 1 4 ? -0.397 -8.727 7.832 1 91.75 4 SER B C 1
ATOM 1476 O O . SER B 1 4 ? -1.423 -8.352 8.406 1 91.75 4 SER B O 1
ATOM 1478 N N . ASP B 1 5 ? 0.835 -8.594 8.344 1 93.06 5 ASP B N 1
ATOM 1479 C CA . ASP B 1 5 ? 1.023 -7.891 9.609 1 93.06 5 ASP B CA 1
ATOM 1480 C C . ASP B 1 5 ? 0.627 -6.422 9.484 1 93.06 5 ASP B C 1
ATOM 1482 O O . ASP B 1 5 ? -0.002 -5.863 10.391 1 93.06 5 ASP B O 1
ATOM 1486 N N . ALA B 1 6 ? 1.062 -5.832 8.43 1 94.81 6 ALA B N 1
ATOM 1487 C CA . ALA B 1 6 ? 0.695 -4.441 8.172 1 94.81 6 ALA B CA 1
ATOM 1488 C C . ALA B 1 6 ? -0.82 -4.281 8.086 1 94.81 6 ALA B C 1
ATOM 1490 O O . ALA B 1 6 ? -1.373 -3.289 8.562 1 94.81 6 ALA B O 1
ATOM 1491 N N . PHE B 1 7 ? -1.447 -5.273 7.512 1 96.62 7 PHE B N 1
ATOM 1492 C CA . PHE B 1 7 ? -2.898 -5.254 7.367 1 96.62 7 PHE B CA 1
ATOM 1493 C C . PHE B 1 7 ? -3.58 -5.262 8.727 1 96.62 7 PHE B C 1
ATOM 1495 O O . PHE B 1 7 ? -4.465 -4.445 8.992 1 96.62 7 PHE B O 1
ATOM 1502 N N . TYR B 1 8 ? -3.164 -6.082 9.594 1 95.25 8 TYR B N 1
ATOM 1503 C CA . TYR B 1 8 ? -3.771 -6.156 10.914 1 95.25 8 TYR B CA 1
ATOM 1504 C C . TYR B 1 8 ? -3.49 -4.891 11.719 1 95.25 8 TYR B C 1
ATOM 1506 O O . TYR B 1 8 ? -4.344 -4.426 12.477 1 95.25 8 TYR B O 1
ATOM 1514 N N . LEU B 1 9 ? -2.301 -4.406 11.555 1 94.81 9 LEU B N 1
ATOM 1515 C CA . LEU B 1 9 ? -1.997 -3.119 12.172 1 94.81 9 LEU B CA 1
ATOM 1516 C C . LEU B 1 9 ? -2.928 -2.031 11.648 1 94.81 9 LEU B C 1
ATOM 1518 O O . LEU B 1 9 ? -3.424 -1.208 12.422 1 94.81 9 LEU B O 1
ATOM 1522 N N . ALA B 1 10 ? -3.113 -1.981 10.336 1 96.5 10 ALA B N 1
ATOM 1523 C CA . ALA B 1 10 ? -4.023 -1.015 9.734 1 96.5 10 ALA B CA 1
ATOM 1524 C C . ALA B 1 10 ? -5.43 -1.146 10.312 1 96.5 10 ALA B C 1
ATOM 1526 O O . ALA B 1 10 ? -6.102 -0.143 10.562 1 96.5 10 ALA B O 1
ATOM 1527 N N . LEU B 1 11 ? -5.875 -2.391 10.508 1 95.19 11 LEU B N 1
ATOM 1528 C CA . LEU B 1 11 ? -7.188 -2.617 11.102 1 95.19 11 LEU B CA 1
ATOM 1529 C C . LEU B 1 11 ? -7.27 -2 12.492 1 95.19 11 LEU B C 1
ATOM 1531 O O . LEU B 1 11 ? -8.242 -1.317 12.82 1 95.19 11 LEU B O 1
ATOM 1535 N N . ASP B 1 12 ? -6.238 -2.229 13.242 1 93.88 12 ASP B N 1
ATOM 1536 C CA . ASP B 1 12 ? -6.195 -1.682 14.594 1 93.88 12 ASP B CA 1
ATOM 1537 C C . ASP B 1 12 ? -6.25 -0.156 14.57 1 93.88 12 ASP B C 1
ATOM 1539 O O . ASP B 1 12 ? -6.953 0.458 15.375 1 93.88 12 ASP B O 1
ATOM 1543 N N . ILE B 1 13 ? -5.543 0.433 13.727 1 94.56 13 ILE B N 1
ATOM 1544 C CA . ILE B 1 13 ? -5.457 1.886 13.625 1 94.56 13 ILE B CA 1
ATOM 1545 C C . ILE B 1 13 ? -6.812 2.459 13.219 1 94.56 13 ILE B C 1
ATOM 1547 O O . ILE B 1 13 ? -7.297 3.416 13.828 1 94.56 13 ILE B O 1
ATOM 1551 N N . VAL B 1 14 ? -7.406 1.897 12.219 1 94.56 14 VAL B N 1
ATOM 1552 C CA . VAL B 1 14 ? -8.664 2.416 11.695 1 94.56 14 VAL B CA 1
ATOM 1553 C C . VAL B 1 14 ? -9.742 2.334 12.773 1 94.56 14 VAL B C 1
ATOM 1555 O O . VAL B 1 14 ? -10.609 3.207 12.859 1 94.56 14 VAL B O 1
ATOM 1558 N N . LYS B 1 15 ? -9.711 1.294 13.555 1 91.75 15 LYS B N 1
ATOM 1559 C CA . LYS B 1 15 ? -10.656 1.141 14.656 1 91.75 15 LYS B CA 1
ATOM 1560 C C . LYS B 1 15 ? -10.492 2.256 15.688 1 91.75 15 LYS B C 1
ATOM 1562 O O . LYS B 1 15 ? -11.469 2.688 16.297 1 91.75 15 LYS B O 1
ATOM 1567 N N . ALA B 1 16 ? -9.281 2.713 15.805 1 92.62 16 ALA B N 1
ATOM 1568 C CA . ALA B 1 16 ? -8.969 3.711 16.812 1 92.62 16 ALA B CA 1
ATOM 1569 C C . ALA B 1 16 ? -9.172 5.125 16.281 1 92.62 16 ALA B C 1
ATOM 1571 O O . ALA B 1 16 ? -9.234 6.086 17.047 1 92.62 16 ALA B O 1
ATOM 1572 N N . ILE B 1 17 ? -9.25 5.293 15 1 93.62 17 ILE B N 1
ATOM 1573 C CA . ILE B 1 17 ? -9.398 6.609 14.391 1 93.62 17 ILE B CA 1
ATOM 1574 C C . ILE B 1 17 ? -10.836 7.09 14.539 1 93.62 17 ILE B C 1
ATOM 1576 O O . ILE B 1 17 ? -11.781 6.391 14.164 1 93.62 17 ILE B O 1
ATOM 1580 N N . PRO B 1 18 ? -11.008 8.266 15.109 1 93.5 18 PRO B N 1
ATOM 1581 C CA . PRO B 1 18 ? -12.367 8.797 15.188 1 93.5 18 PRO B CA 1
ATOM 1582 C C . PRO B 1 18 ? -12.945 9.172 13.828 1 93.5 18 PRO B C 1
ATOM 1584 O O . PRO B 1 18 ? -12.188 9.422 12.883 1 93.5 18 PRO B O 1
ATOM 1587 N N . SER B 1 19 ? -14.25 9.18 13.703 1 94.5 19 SER B N 1
ATOM 1588 C CA . SER B 1 19 ? -14.906 9.578 12.461 1 94.5 19 SER B CA 1
ATOM 1589 C C . SER B 1 19 ? -14.664 11.047 12.156 1 94.5 19 SER B C 1
ATOM 1591 O O . SER B 1 19 ? -14.672 11.883 13.062 1 94.5 19 SER B O 1
ATOM 1593 N N . GLY B 1 20 ? -14.289 11.328 10.969 1 94.25 20 GLY B N 1
ATOM 1594 C CA . GLY B 1 20 ? -14.078 12.68 10.492 1 94.25 20 GLY B CA 1
ATOM 1595 C C . GLY B 1 20 ? -14.742 12.961 9.156 1 94.25 20 GLY B C 1
ATOM 1596 O O . GLY B 1 20 ? -15.266 12.047 8.523 1 94.25 20 GLY B O 1
ATOM 1597 N N . ASP B 1 21 ? -14.82 14.289 8.844 1 92.12 21 ASP B N 1
ATOM 1598 C CA . ASP B 1 21 ? -15.359 14.656 7.535 1 92.12 21 ASP B CA 1
ATOM 1599 C C . ASP B 1 21 ? -14.43 14.203 6.414 1 92.12 21 ASP B C 1
ATOM 1601 O O . ASP B 1 21 ? -14.883 13.812 5.336 1 92.12 21 ASP B O 1
ATOM 1605 N N . LEU B 1 22 ? -13.242 14.258 6.695 1 94.94 22 LEU B N 1
ATOM 1606 C CA . LEU B 1 22 ? -12.227 13.773 5.766 1 94.94 22 LEU B CA 1
ATOM 1607 C C . LEU B 1 22 ? -10.914 13.492 6.496 1 94.94 22 LEU B C 1
ATOM 1609 O O . LEU B 1 22 ? -10.766 13.844 7.668 1 94.94 22 LEU B O 1
ATOM 1613 N N . TYR B 1 23 ? -10.023 12.812 5.887 1 96.88 23 TYR B N 1
ATOM 1614 C CA . TYR B 1 23 ? -8.727 12.43 6.441 1 96.88 23 TYR B CA 1
ATOM 1615 C C . TYR B 1 23 ? -7.59 12.922 5.555 1 96.88 23 TYR B C 1
ATOM 1617 O O . TYR B 1 23 ? -7.68 12.859 4.328 1 96.88 23 TYR B O 1
ATOM 1625 N N . ILE B 1 24 ? -6.531 13.422 6.168 1 96.62 24 ILE B N 1
ATOM 1626 C CA . ILE B 1 24 ? -5.398 13.969 5.434 1 96.62 24 ILE B CA 1
ATOM 1627 C C . ILE B 1 24 ? -4.137 13.172 5.754 1 96.62 24 ILE B C 1
ATOM 1629 O O . ILE B 1 24 ? -3.787 12.992 6.922 1 96.62 24 ILE B O 1
ATOM 1633 N N . PHE B 1 25 ? -3.564 12.594 4.719 1 96.12 25 PHE B N 1
ATOM 1634 C CA . PHE B 1 25 ? -2.285 11.906 4.84 1 96.12 25 PHE B CA 1
ATOM 1635 C C . PHE B 1 25 ? -1.15 12.766 4.301 1 96.12 25 PHE B C 1
ATOM 1637 O O . PHE B 1 25 ? -1.354 13.57 3.389 1 96.12 25 PHE B O 1
ATOM 1644 N N . GLU B 1 26 ? -0.019 12.625 4.926 1 94.06 26 GLU B N 1
ATOM 1645 C CA . GLU B 1 26 ? 1.186 13.156 4.297 1 94.06 26 GLU B CA 1
ATOM 1646 C C . GLU B 1 26 ? 1.791 12.148 3.322 1 94.06 26 GLU B C 1
ATOM 1648 O O . GLU B 1 26 ? 1.994 10.984 3.674 1 94.06 26 GLU B O 1
ATOM 1653 N N . ALA B 1 27 ? 2.033 12.641 2.135 1 91.56 27 ALA B N 1
ATOM 1654 C CA . ALA B 1 27 ? 2.645 11.75 1.15 1 91.56 27 ALA B CA 1
ATOM 1655 C C . ALA B 1 27 ? 4.016 11.273 1.618 1 91.56 27 ALA B C 1
ATOM 1657 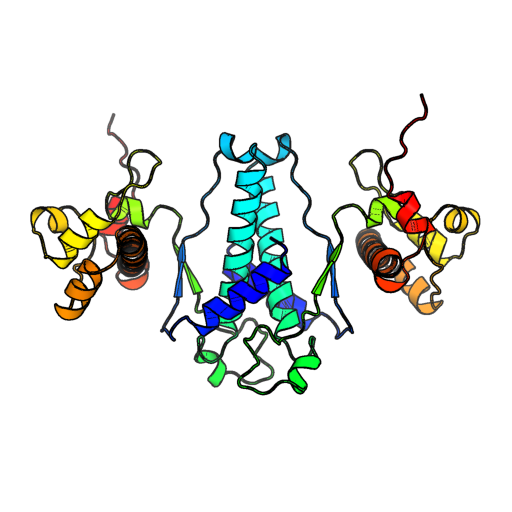O O . ALA B 1 27 ? 4.738 12.008 2.299 1 91.56 27 ALA B O 1
ATOM 1658 N N . PRO B 1 28 ? 4.301 9.977 1.292 1 87.75 28 PRO B N 1
ATOM 1659 C CA . PRO B 1 28 ? 5.633 9.5 1.673 1 87.75 28 PRO B CA 1
ATOM 1660 C C . PRO B 1 28 ? 6.758 10.312 1.035 1 87.75 28 PRO B C 1
ATOM 1662 O O . PRO B 1 28 ? 6.598 10.828 -0.074 1 87.75 28 PRO B O 1
ATOM 1665 N N . PRO B 1 29 ? 7.82 10.391 1.826 1 85.25 29 PRO B N 1
ATOM 1666 C CA . PRO B 1 29 ? 8.953 11.141 1.278 1 85.25 29 PRO B CA 1
ATOM 1667 C C . PRO B 1 29 ? 9.57 10.469 0.054 1 85.25 29 PRO B C 1
ATOM 1669 O O . PRO B 1 29 ? 9.523 9.242 -0.071 1 85.25 29 PRO B O 1
ATOM 1672 N N . ILE B 1 30 ? 10.031 11.312 -0.735 1 81.31 30 ILE B N 1
ATOM 1673 C CA . ILE B 1 30 ? 10.836 10.789 -1.832 1 81.31 30 ILE B CA 1
ATOM 1674 C C . ILE B 1 30 ? 12.242 10.469 -1.33 1 81.31 30 ILE B C 1
ATOM 1676 O O . ILE B 1 30 ? 12.93 11.344 -0.79 1 81.31 30 ILE B O 1
ATOM 1680 N N . LEU B 1 31 ? 12.633 9.281 -1.474 1 84.94 31 LEU B N 1
ATOM 1681 C CA . LEU B 1 31 ? 13.938 8.875 -0.964 1 84.94 31 LEU B CA 1
ATOM 1682 C C . LEU B 1 31 ? 15.055 9.438 -1.833 1 84.94 31 LEU B C 1
ATOM 1684 O O . LEU B 1 31 ? 14.945 9.461 -3.061 1 84.94 31 LEU B O 1
ATOM 1688 N N . SER B 1 32 ? 16.031 9.969 -1.145 1 81.69 32 SER B N 1
ATOM 1689 C CA . SER B 1 32 ? 17.234 10.398 -1.858 1 81.69 32 SER B CA 1
ATOM 1690 C C . SER B 1 32 ? 17.969 9.211 -2.465 1 81.69 32 SER B C 1
ATOM 1692 O O . SER B 1 32 ? 17.844 8.078 -1.988 1 81.69 32 SER B O 1
ATOM 1694 N N . PRO B 1 33 ? 18.781 9.492 -3.494 1 78.62 33 PRO B N 1
ATOM 1695 C CA . PRO B 1 33 ? 19.547 8.406 -4.105 1 78.62 33 PRO B CA 1
ATOM 1696 C C . PRO B 1 33 ? 20.406 7.652 -3.094 1 78.62 33 PRO B C 1
ATOM 1698 O O . PRO B 1 33 ? 20.547 6.43 -3.178 1 78.62 33 PRO B O 1
ATOM 1701 N N . GLN B 1 34 ? 20.953 8.383 -2.182 1 82.06 34 GLN B N 1
ATOM 1702 C CA . GLN B 1 34 ? 21.797 7.766 -1.159 1 82.06 34 GLN B CA 1
ATOM 1703 C C . GLN B 1 34 ? 20.984 6.816 -0.28 1 82.06 34 GLN B C 1
ATOM 1705 O O . GLN B 1 34 ? 21.453 5.742 0.088 1 82.06 34 GLN B O 1
ATOM 1710 N N . ASN B 1 35 ? 19.797 7.113 0.03 1 82.81 35 ASN B N 1
ATOM 1711 C CA . ASN B 1 35 ? 18.938 6.309 0.885 1 82.81 35 ASN B CA 1
ATOM 1712 C C . ASN B 1 35 ? 18.359 5.117 0.13 1 82.81 35 ASN B C 1
ATOM 1714 O O . ASN B 1 35 ? 18.016 4.094 0.734 1 82.81 35 ASN B O 1
ATOM 1718 N N . LEU B 1 36 ? 18.328 5.277 -1.107 1 81.25 36 LEU B N 1
ATOM 1719 C CA . LEU B 1 36 ? 17.781 4.215 -1.946 1 81.25 36 LEU B CA 1
ATOM 1720 C C . LEU B 1 36 ? 18.703 3.006 -1.97 1 81.25 36 LEU B C 1
ATOM 1722 O O . LEU B 1 36 ? 18.281 1.896 -2.293 1 81.25 36 LEU B O 1
ATOM 1726 N N . THR B 1 37 ? 19.875 3.182 -1.646 1 80.19 37 THR B N 1
ATOM 1727 C CA . THR B 1 37 ? 20.844 2.092 -1.655 1 80.19 37 THR B CA 1
ATOM 1728 C C . THR B 1 37 ? 20.812 1.325 -0.336 1 80.19 37 THR B C 1
ATOM 1730 O O . THR B 1 37 ? 21.344 0.219 -0.24 1 80.19 37 THR B O 1
ATOM 1733 N N . LYS B 1 38 ? 20.234 1.86 0.651 1 84 38 LYS B N 1
ATOM 1734 C CA . LYS B 1 38 ? 20.125 1.229 1.963 1 84 38 LYS B CA 1
ATOM 1735 C C . LYS B 1 38 ? 18.859 0.369 2.061 1 84 38 LYS B C 1
ATOM 1737 O O . LYS B 1 38 ? 17.75 0.895 2.184 1 84 38 LYS B O 1
ATOM 1742 N N . HIS B 1 39 ? 18.984 -0.931 2.045 1 81.75 39 HIS B N 1
ATOM 1743 C CA . HIS B 1 39 ? 17.891 -1.884 2.004 1 81.75 39 HIS B CA 1
ATOM 1744 C C . HIS B 1 39 ? 16.906 -1.65 3.158 1 81.75 39 HIS B C 1
ATOM 1746 O O . HIS B 1 39 ? 15.695 -1.721 2.973 1 81.75 39 HIS B O 1
ATOM 1752 N N . GLY B 1 40 ? 17.484 -1.372 4.281 1 85.19 40 GLY B N 1
ATOM 1753 C CA . GLY B 1 40 ? 16.641 -1.123 5.438 1 85.19 40 GLY B CA 1
ATOM 1754 C C . GLY B 1 40 ? 15.727 0.075 5.258 1 85.19 40 GLY B C 1
ATOM 1755 O O . GLY B 1 40 ? 14.562 0.035 5.648 1 85.19 40 GLY B O 1
ATOM 1756 N N . VAL B 1 41 ? 16.328 1.119 4.668 1 85.81 41 VAL B N 1
ATOM 1757 C CA . VAL B 1 41 ? 15.562 2.338 4.441 1 85.81 41 VAL B CA 1
ATOM 1758 C C . VAL B 1 41 ? 14.453 2.072 3.426 1 85.81 41 VAL B C 1
ATOM 1760 O O . VAL B 1 41 ? 13.312 2.504 3.613 1 85.81 41 VAL B O 1
ATOM 1763 N N . VAL B 1 42 ? 14.727 1.367 2.42 1 86.31 42 VAL B N 1
ATOM 1764 C CA . VAL B 1 42 ? 13.766 1.053 1.372 1 86.31 42 VAL B CA 1
ATOM 1765 C C . VAL B 1 42 ? 12.656 0.171 1.938 1 86.31 42 VAL B C 1
ATOM 1767 O O . VAL B 1 42 ? 11.477 0.391 1.658 1 86.31 42 VAL B O 1
ATOM 1770 N N . ALA B 1 43 ? 13.039 -0.818 2.684 1 87.88 43 ALA B N 1
ATOM 1771 C CA . ALA B 1 43 ? 12.062 -1.707 3.305 1 87.88 43 ALA B CA 1
ATOM 1772 C C . ALA B 1 43 ? 11.094 -0.925 4.188 1 87.88 43 ALA B C 1
ATOM 1774 O O . ALA B 1 43 ? 9.883 -1.166 4.156 1 87.88 43 ALA B O 1
ATOM 1775 N N . THR B 1 44 ? 11.672 -0.055 4.98 1 90.38 44 THR B N 1
ATOM 1776 C CA . THR B 1 44 ? 10.828 0.765 5.848 1 90.38 44 THR B CA 1
ATOM 1777 C C . THR B 1 44 ? 9.906 1.659 5.023 1 90.38 44 THR B C 1
ATOM 1779 O O . THR B 1 44 ? 8.742 1.841 5.367 1 90.38 44 THR B O 1
ATOM 1782 N N . HIS B 1 45 ? 10.453 2.227 4.008 1 91.12 45 HIS B N 1
ATOM 1783 C CA . HIS B 1 45 ? 9.672 3.051 3.094 1 91.12 45 HIS B CA 1
ATOM 1784 C C . HIS B 1 45 ? 8.516 2.256 2.488 1 91.12 45 HIS B C 1
ATOM 1786 O O . HIS B 1 45 ? 7.379 2.727 2.465 1 91.12 45 HIS B O 1
ATOM 1792 N N . ASN B 1 46 ? 8.828 1.088 2.02 1 91.38 46 ASN B N 1
ATOM 1793 C CA . ASN B 1 46 ? 7.793 0.224 1.46 1 91.38 46 ASN B CA 1
ATOM 1794 C C . ASN B 1 46 ? 6.707 -0.085 2.484 1 91.38 46 ASN B C 1
ATOM 1796 O O . ASN B 1 46 ? 5.52 -0.096 2.154 1 91.38 46 ASN B O 1
ATOM 1800 N N . GLN B 1 47 ? 7.121 -0.365 3.637 1 93.25 47 GLN B N 1
ATOM 1801 C CA . GLN B 1 47 ? 6.164 -0.643 4.703 1 93.25 47 GLN B CA 1
ATOM 1802 C C . GLN B 1 47 ? 5.238 0.549 4.934 1 93.25 47 GLN B C 1
ATOM 1804 O O . GLN B 1 47 ? 4.039 0.375 5.164 1 93.25 47 GLN B O 1
ATOM 1809 N N . HIS B 1 48 ? 5.773 1.701 4.91 1 93.81 48 HIS B N 1
ATOM 1810 C CA . HIS B 1 48 ? 4.992 2.926 5.059 1 93.81 48 HIS B CA 1
ATOM 1811 C C . HIS B 1 48 ? 3.969 3.066 3.939 1 93.81 48 HIS B C 1
ATOM 1813 O O . HIS B 1 48 ? 2.803 3.375 4.195 1 93.81 48 HIS B O 1
ATOM 1819 N N . VAL B 1 49 ? 4.461 2.834 2.771 1 94.12 49 VAL B N 1
ATOM 1820 C CA . VAL B 1 49 ? 3.586 2.93 1.607 1 94.12 49 VAL B CA 1
ATOM 1821 C C . VAL B 1 49 ? 2.461 1.901 1.719 1 94.12 49 VAL B C 1
ATOM 1823 O O . VAL B 1 49 ? 1.297 2.215 1.46 1 94.12 49 VAL B O 1
ATOM 1826 N N . GLU B 1 50 ? 2.812 0.701 2.1 1 95.75 50 GLU B N 1
ATOM 1827 C CA . GLU B 1 50 ? 1.836 -0.368 2.287 1 95.75 50 GLU B CA 1
ATOM 1828 C C . GLU B 1 50 ? 0.781 0.023 3.318 1 95.75 50 GLU B C 1
ATOM 1830 O O . GLU B 1 50 ? -0.419 -0.049 3.045 1 95.75 50 GLU B O 1
ATOM 1835 N N . LEU B 1 51 ? 1.212 0.405 4.414 1 96.62 51 LEU B N 1
ATOM 1836 C CA . LEU B 1 51 ? 0.308 0.75 5.504 1 96.62 51 LEU B CA 1
ATOM 1837 C C . LEU B 1 51 ? -0.61 1.9 5.105 1 96.62 51 LEU B C 1
ATOM 1839 O O . LEU B 1 51 ? -1.817 1.851 5.355 1 96.62 51 LEU B O 1
ATOM 1843 N N . GLN B 1 52 ? -0.069 2.93 4.531 1 96.75 52 GLN B N 1
ATOM 1844 C CA . GLN B 1 52 ? -0.868 4.074 4.102 1 96.75 52 GLN B CA 1
ATOM 1845 C C . GLN B 1 52 ? -1.934 3.65 3.096 1 96.75 52 GLN B C 1
ATOM 1847 O O . GLN B 1 52 ? -3.07 4.125 3.15 1 96.75 52 GLN B O 1
ATOM 1852 N N . SER B 1 53 ? -1.522 2.818 2.168 1 97.75 53 SER B N 1
ATOM 1853 C CA . SER B 1 53 ? -2.459 2.352 1.15 1 97.75 53 SER B CA 1
ATOM 1854 C C . SER B 1 53 ? -3.586 1.532 1.77 1 97.75 53 SER B C 1
ATOM 1856 O O . SER B 1 53 ? -4.746 1.658 1.368 1 97.75 53 SER B O 1
ATOM 1858 N N . MET B 1 54 ? -3.238 0.695 2.693 1 97.88 54 MET B N 1
ATOM 1859 C CA . MET B 1 54 ? -4.246 -0.105 3.383 1 97.88 54 MET B CA 1
ATOM 1860 C C . MET B 1 54 ? -5.188 0.783 4.188 1 97.88 54 MET B C 1
ATOM 1862 O O . MET B 1 54 ? -6.402 0.564 4.195 1 97.88 54 MET B O 1
ATOM 1866 N N . LEU B 1 55 ? -4.637 1.808 4.863 1 97.69 55 LEU B N 1
ATOM 1867 C CA . LEU B 1 55 ? -5.449 2.74 5.637 1 97.69 55 LEU B CA 1
ATOM 1868 C C . LEU B 1 55 ? -6.395 3.518 4.73 1 97.69 55 LEU B C 1
ATOM 1870 O O . LEU B 1 55 ? -7.574 3.688 5.055 1 97.69 55 LEU B O 1
ATOM 1874 N N . LEU B 1 56 ? -5.828 3.998 3.627 1 98.06 56 LEU B N 1
ATOM 1875 C CA . LEU B 1 56 ? -6.66 4.695 2.65 1 98.06 56 LEU B CA 1
ATOM 1876 C C . LEU B 1 56 ? -7.844 3.83 2.227 1 98.06 56 LEU B C 1
ATOM 1878 O O . LEU B 1 56 ? -8.984 4.301 2.195 1 98.06 56 LEU B O 1
ATOM 1882 N N . THR B 1 57 ? -7.598 2.643 1.957 1 97.44 57 THR B N 1
ATOM 1883 C CA . THR B 1 57 ? -8.609 1.707 1.488 1 97.44 57 THR B CA 1
ATOM 1884 C C . THR B 1 57 ? -9.648 1.447 2.576 1 97.44 57 THR B C 1
ATOM 1886 O O . THR B 1 57 ? -10.859 1.497 2.316 1 97.44 57 THR B O 1
ATOM 1889 N N . LEU B 1 58 ? -9.203 1.201 3.756 1 96.62 58 LEU B N 1
ATOM 1890 C CA . LEU B 1 58 ? -10.094 0.9 4.875 1 96.62 58 LEU B CA 1
ATOM 1891 C C . LEU B 1 58 ? -10.969 2.102 5.207 1 96.62 58 LEU B C 1
ATOM 1893 O O . LEU B 1 58 ? -12.164 1.95 5.457 1 96.62 58 LEU B O 1
ATOM 1897 N N . LEU B 1 59 ? -10.391 3.264 5.219 1 96.81 59 LEU B N 1
ATOM 1898 C CA . LEU B 1 59 ? -11.133 4.477 5.543 1 96.81 59 LEU B CA 1
ATOM 1899 C C . LEU B 1 59 ? -12.211 4.746 4.492 1 96.81 59 LEU B C 1
ATOM 1901 O O . LEU B 1 59 ? -13.336 5.113 4.832 1 96.81 59 LEU B O 1
ATOM 1905 N N . ASN B 1 60 ? -11.883 4.543 3.271 1 96 60 ASN B N 1
ATOM 1906 C CA . ASN B 1 60 ? -12.82 4.816 2.188 1 96 60 ASN B CA 1
ATOM 1907 C C . ASN B 1 60 ? -13.945 3.787 2.146 1 96 60 ASN B C 1
ATOM 1909 O O . ASN B 1 60 ? -15.047 4.082 1.681 1 96 60 ASN B O 1
ATOM 1913 N N . THR B 1 61 ? -13.695 2.586 2.66 1 93.25 61 THR B N 1
ATOM 1914 C CA . THR B 1 61 ? -14.68 1.515 2.523 1 93.25 61 THR B CA 1
ATOM 1915 C C . THR B 1 61 ? -15.375 1.249 3.854 1 93.25 61 THR B C 1
ATOM 1917 O O . THR B 1 61 ? -16.156 0.298 3.975 1 93.25 61 THR B O 1
ATOM 1920 N N . SER B 1 62 ? -15.078 1.986 4.848 1 91.12 62 SER B N 1
ATOM 1921 C CA . SER B 1 62 ? -15.719 1.866 6.152 1 91.12 62 SER B CA 1
ATOM 1922 C C . SER B 1 62 ? -16.891 2.828 6.281 1 91.12 62 SER B C 1
ATOM 1924 O O . SER B 1 62 ? -16.734 4.035 6.09 1 91.12 62 SER B O 1
ATOM 1926 N N . GLU B 1 63 ? -18.031 2.381 6.711 1 88.5 63 GLU B N 1
ATOM 1927 C CA . GLU B 1 63 ? -19.219 3.221 6.883 1 88.5 63 GLU B CA 1
ATOM 1928 C C . GLU B 1 63 ? -19.016 4.227 8.008 1 88.5 63 GLU B C 1
ATOM 1930 O O . GLU B 1 63 ? -19.625 5.301 8.008 1 88.5 63 GLU B O 1
ATOM 1935 N N . VAL B 1 64 ? -18.219 3.82 8.914 1 91.38 64 VAL B N 1
ATOM 1936 C CA . VAL B 1 64 ? -17.938 4.684 10.055 1 91.38 64 VAL B CA 1
ATOM 1937 C C . VAL B 1 64 ? -17.156 5.914 9.594 1 91.38 64 VAL B C 1
ATOM 1939 O O . VAL B 1 64 ? -17.422 7.027 10.062 1 91.38 64 VAL B O 1
ATOM 1942 N N . HIS B 1 65 ? -16.312 5.68 8.625 1 94.56 65 HIS B N 1
ATOM 1943 C CA . HIS B 1 65 ? -15.383 6.738 8.258 1 94.56 65 HIS B CA 1
ATOM 1944 C C . HIS B 1 65 ? -15.773 7.395 6.941 1 94.56 65 HIS B C 1
ATOM 1946 O O . HIS B 1 65 ? -15.352 8.516 6.648 1 94.56 65 HIS B O 1
ATOM 1952 N N . ASN B 1 66 ? -16.453 6.742 6.141 1 94.19 66 ASN B N 1
ATOM 1953 C CA . ASN B 1 66 ? -17.016 7.281 4.902 1 94.19 66 ASN B CA 1
ATOM 1954 C C . ASN B 1 66 ? -18.531 7.258 4.91 1 94.19 66 ASN B C 1
ATOM 1956 O O . ASN B 1 66 ? -19.156 6.309 4.422 1 94.19 66 ASN B O 1
ATOM 1960 N N . LYS B 1 67 ? -19.141 8.297 5.312 1 91.62 67 LYS B N 1
ATOM 1961 C CA . LYS B 1 67 ? -20.578 8.383 5.555 1 91.62 67 LYS B CA 1
ATOM 1962 C C . LYS B 1 67 ? -21.359 8.367 4.242 1 91.62 67 LYS B C 1
ATOM 1964 O O . LYS B 1 67 ? -22.562 8.117 4.238 1 91.62 67 LYS B O 1
ATOM 1969 N N . PHE B 1 68 ? -20.688 8.578 3.201 1 89.5 68 PHE B N 1
ATOM 1970 C CA . PHE B 1 68 ? -21.344 8.562 1.901 1 89.5 68 PHE B CA 1
ATOM 1971 C C . PHE B 1 68 ? -21.797 7.148 1.542 1 89.5 68 PHE B C 1
ATOM 1973 O O . PHE B 1 68 ? -22.672 6.969 0.691 1 89.5 68 PHE B O 1
ATOM 1980 N N . LEU B 1 69 ? -21.188 6.188 2.17 1 87.75 69 LEU B N 1
ATOM 1981 C CA . LEU B 1 69 ? -21.516 4.789 1.897 1 87.75 69 LEU B CA 1
ATOM 1982 C C . LEU B 1 69 ? -22.938 4.461 2.344 1 87.75 69 LEU B C 1
ATOM 1984 O O . LEU B 1 69 ? -23.547 3.525 1.83 1 87.75 69 LEU B O 1
ATOM 1988 N N . GLU B 1 70 ? -23.391 5.195 3.273 1 85.06 70 GLU B N 1
ATOM 1989 C CA . GLU B 1 70 ? -24.75 4.977 3.752 1 85.06 70 GLU B CA 1
ATOM 1990 C C . GLU B 1 70 ? -25.766 5.281 2.66 1 85.06 70 GLU B C 1
ATOM 1992 O O . GLU B 1 70 ? -26.875 4.742 2.674 1 85.06 70 GLU B O 1
ATOM 1997 N N . THR B 1 71 ? -25.312 6.141 1.835 1 84 71 THR B N 1
ATOM 1998 C CA . THR B 1 71 ? -26.266 6.625 0.832 1 84 71 THR B CA 1
ATOM 1999 C C . THR B 1 71 ? -26.047 5.902 -0.496 1 84 71 THR B C 1
ATOM 2001 O O . THR B 1 71 ? -26.781 6.137 -1.457 1 84 71 THR B O 1
ATOM 2004 N N . ILE B 1 72 ? -25.094 5.094 -0.528 1 79.75 72 ILE B N 1
ATOM 2005 C CA . ILE B 1 72 ? -24.812 4.395 -1.776 1 79.75 72 ILE B CA 1
ATOM 2006 C C . ILE B 1 72 ? -25.484 3.025 -1.77 1 79.75 72 ILE B C 1
ATOM 2008 O O . ILE B 1 72 ? -25.516 2.342 -0.743 1 79.75 72 ILE B O 1
ATOM 2012 N N . ALA B 1 73 ? -26.062 2.742 -2.91 1 77 73 ALA B N 1
ATOM 2013 C CA . ALA B 1 73 ? -26.703 1.434 -3.045 1 77 73 ALA B CA 1
ATOM 2014 C C . ALA B 1 73 ? -25.672 0.31 -2.928 1 77 73 ALA B C 1
ATOM 2016 O O . ALA B 1 73 ? -24.5 0.495 -3.258 1 77 73 ALA B O 1
ATOM 2017 N N . ASP B 1 74 ? -26.094 -0.848 -2.465 1 72.88 74 ASP B N 1
ATOM 2018 C CA . ASP B 1 74 ? -25.219 -1.991 -2.201 1 72.88 74 ASP B CA 1
ATOM 2019 C C . ASP B 1 74 ? -24.469 -2.416 -3.461 1 72.88 74 ASP B C 1
ATOM 2021 O O . ASP B 1 74 ? -23.312 -2.818 -3.393 1 72.88 74 ASP B O 1
ATOM 2025 N N . ASP B 1 75 ? -25.141 -2.219 -4.562 1 72.38 75 ASP B N 1
ATOM 2026 C CA . ASP B 1 75 ? -24.547 -2.666 -5.82 1 72.38 75 ASP B CA 1
ATOM 2027 C C . ASP B 1 75 ? -23.469 -1.699 -6.293 1 72.38 75 ASP B C 1
ATOM 2029 O O . ASP B 1 75 ? -22.703 -2.01 -7.219 1 72.38 75 ASP B O 1
ATOM 2033 N N . LYS B 1 76 ? -23.391 -0.583 -5.547 1 73.12 76 LYS B N 1
ATOM 2034 C CA . LYS B 1 76 ? -22.438 0.443 -5.969 1 73.12 76 LYS B CA 1
ATOM 2035 C C . LYS B 1 76 ? -21.312 0.605 -4.949 1 73.12 76 LYS B C 1
ATOM 2037 O O . LYS B 1 76 ? -20.438 1.461 -5.109 1 73.12 76 LYS B O 1
ATOM 2042 N N . PHE B 1 77 ? -21.141 -0.187 -3.926 1 72.88 77 PHE B N 1
ATOM 2043 C CA . PHE B 1 77 ? -20.172 -0.053 -2.846 1 72.88 77 PHE B CA 1
ATOM 2044 C C . PHE B 1 77 ? -18.75 -0.164 -3.381 1 72.88 77 PHE B C 1
ATOM 2046 O O . PHE B 1 77 ? -17.891 0.642 -3.033 1 72.88 77 PHE B O 1
ATOM 2053 N N . TYR B 1 78 ? -18.516 -1.102 -4.297 1 75.19 78 TYR B N 1
ATOM 2054 C CA . TYR B 1 78 ? -17.188 -1.28 -4.879 1 75.19 78 TYR B CA 1
ATOM 2055 C C . TYR B 1 78 ? -17.141 -0.735 -6.301 1 75.19 78 TYR B C 1
ATOM 2057 O O . TYR B 1 78 ? -16.922 -1.486 -7.25 1 75.19 78 TYR B O 1
ATOM 2065 N N . SER B 1 79 ? -17.469 0.642 -6.293 1 81.5 79 SER B N 1
ATOM 2066 C CA . SER B 1 79 ? -17.453 1.267 -7.613 1 81.5 79 SER B CA 1
ATOM 2067 C C . SER B 1 79 ? -16.766 2.625 -7.574 1 81.5 79 SER B C 1
ATOM 2069 O O . SER B 1 79 ? -16.344 3.084 -6.512 1 81.5 79 SER B O 1
ATOM 2071 N N . ARG B 1 80 ? -16.609 3.137 -8.68 1 82.75 80 ARG B N 1
ATOM 2072 C CA . ARG B 1 80 ? -15.961 4.438 -8.812 1 82.75 80 ARG B CA 1
ATOM 2073 C C . ARG B 1 80 ? -16.859 5.555 -8.281 1 82.75 80 ARG B C 1
ATOM 2075 O O . ARG B 1 80 ? -16.438 6.707 -8.195 1 82.75 80 ARG B O 1
ATOM 2082 N N . GLU B 1 81 ? -18.031 5.25 -7.859 1 83.12 81 GLU B N 1
ATOM 2083 C CA . GLU B 1 81 ? -18.969 6.234 -7.305 1 83.12 81 GLU B CA 1
ATOM 2084 C C . GLU B 1 81 ? -18.703 6.457 -5.816 1 83.12 81 GLU B C 1
ATOM 2086 O O . GLU B 1 81 ? -19.219 7.41 -5.23 1 83.12 81 GLU B O 1
ATOM 2091 N N . LEU B 1 82 ? -17.938 5.578 -5.305 1 87.38 82 LEU B N 1
ATOM 2092 C CA . LEU B 1 82 ? -17.562 5.742 -3.904 1 87.38 82 LEU B CA 1
ATOM 2093 C C . LEU B 1 82 ? -16.719 7 -3.709 1 87.38 82 LEU B C 1
ATOM 2095 O O . LEU B 1 82 ? -15.656 7.133 -4.309 1 87.38 82 LEU B O 1
ATOM 2099 N N . PRO B 1 83 ? -17.266 7.953 -2.975 1 90.62 83 PRO B N 1
ATOM 2100 C CA . PRO B 1 83 ? -16.469 9.164 -2.752 1 90.62 83 PRO B CA 1
ATOM 2101 C C . PRO B 1 83 ? -15.203 8.891 -1.953 1 90.62 83 PRO B C 1
ATOM 2103 O O . PRO B 1 83 ? -15.211 8.078 -1.022 1 90.62 83 PRO B O 1
ATOM 2106 N N . ASN B 1 84 ? -14.172 9.438 -2.34 1 93.44 84 ASN B N 1
ATOM 2107 C CA . ASN B 1 84 ? -12.898 9.344 -1.626 1 93.44 84 ASN B CA 1
ATOM 2108 C C . ASN B 1 84 ? -12.828 10.344 -0.475 1 93.44 84 ASN B C 1
ATOM 2110 O O . ASN B 1 84 ? -13.039 11.547 -0.674 1 93.44 84 ASN B O 1
ATOM 2114 N N . VAL B 1 85 ? -12.539 9.875 0.713 1 96 85 VAL B N 1
ATOM 2115 C CA . VAL B 1 85 ? -12.516 10.766 1.871 1 96 85 VAL B CA 1
ATOM 2116 C C . VAL B 1 85 ? -11.086 10.93 2.369 1 96 85 VAL B C 1
ATOM 2118 O O . VAL B 1 85 ? -10.844 11.562 3.4 1 96 85 VAL B O 1
ATOM 2121 N N . VAL B 1 86 ? -10.109 10.344 1.729 1 97 86 VAL B N 1
ATOM 2122 C CA . VAL B 1 86 ? -8.703 10.43 2.117 1 97 86 VAL B CA 1
ATOM 2123 C C . VAL B 1 86 ? -7.938 11.273 1.1 1 97 86 VAL B C 1
ATOM 2125 O O . VAL B 1 86 ? -7.941 10.969 -0.096 1 97 86 VAL B O 1
ATOM 2128 N N . PHE B 1 87 ? -7.25 12.281 1.556 1 95.62 87 PHE B N 1
ATOM 2129 C CA . PHE B 1 87 ? -6.492 13.188 0.699 1 95.62 87 PHE B CA 1
ATOM 2130 C C . PHE B 1 87 ? -5.039 13.266 1.146 1 95.62 87 PHE B C 1
ATOM 2132 O O . PHE B 1 87 ? -4.723 12.969 2.301 1 95.62 87 PHE B O 1
ATOM 2139 N N . TYR B 1 88 ? -4.207 13.625 0.198 1 94.75 88 TYR B N 1
ATOM 2140 C CA . TYR B 1 88 ? -2.777 13.672 0.484 1 94.75 88 TYR B CA 1
ATOM 2141 C C . TYR B 1 88 ? -2.24 15.094 0.342 1 94.75 88 TYR B C 1
ATOM 2143 O O . TYR B 1 88 ? -2.604 15.812 -0.594 1 94.75 88 TYR B O 1
ATOM 2151 N N . LEU B 1 89 ? -1.432 15.469 1.291 1 94.56 89 LEU B N 1
ATOM 2152 C CA . LEU B 1 89 ? -0.564 16.625 1.109 1 94.56 89 LEU B CA 1
ATOM 2153 C C . LEU B 1 89 ? 0.862 16.188 0.788 1 94.56 89 LEU B C 1
ATOM 2155 O O . LEU B 1 89 ? 1.368 15.227 1.366 1 94.56 89 LEU B O 1
ATOM 2159 N N . LYS B 1 90 ? 1.447 16.938 -0.106 1 92.19 90 LYS B N 1
ATOM 2160 C CA . LYS B 1 90 ? 2.836 16.641 -0.445 1 92.19 90 LYS B CA 1
ATOM 2161 C C . LYS B 1 90 ? 3.725 16.672 0.795 1 92.19 90 LYS B C 1
ATOM 2163 O O . LYS B 1 90 ? 3.504 17.484 1.699 1 92.19 90 LYS B O 1
ATOM 2168 N N . ASN B 1 91 ? 4.758 15.844 0.613 1 89.69 91 ASN B N 1
ATOM 2169 C CA . ASN B 1 91 ? 5.695 15.781 1.727 1 89.69 91 ASN B CA 1
ATOM 2170 C C . ASN B 1 91 ? 6.402 17.125 1.938 1 89.69 91 ASN B C 1
ATOM 2172 O O . ASN B 1 91 ? 6.746 17.797 0.974 1 89.69 91 ASN B O 1
ATOM 2176 N N . LYS B 1 92 ? 6.547 17.594 3.184 1 91.38 92 LYS B N 1
ATOM 2177 C CA . LYS B 1 92 ? 7.301 18.75 3.662 1 91.38 92 LYS B CA 1
ATOM 2178 C C . LYS B 1 92 ? 6.539 20.047 3.412 1 91.38 92 LYS B C 1
ATOM 2180 O O . LYS B 1 92 ? 6.988 21.125 3.809 1 91.38 92 LYS B O 1
ATOM 2185 N N . VAL B 1 93 ? 5.434 20.016 2.75 1 93.31 93 VAL B N 1
ATOM 2186 C CA . VAL B 1 93 ? 4.645 21.219 2.516 1 93.31 93 VAL B CA 1
ATOM 2187 C C . VAL B 1 93 ? 4.297 21.875 3.848 1 93.31 93 VAL B C 1
ATOM 2189 O O . VAL B 1 93 ? 4.484 23.078 4.02 1 93.31 93 VAL B O 1
ATOM 2192 N N . ALA B 1 94 ? 3.762 21.047 4.762 1 94.5 94 ALA B N 1
ATOM 2193 C CA . ALA B 1 94 ? 3.406 21.594 6.074 1 94.5 94 ALA B CA 1
ATOM 2194 C C . ALA B 1 94 ? 4.629 22.172 6.777 1 94.5 94 ALA B C 1
ATOM 2196 O O . ALA B 1 94 ? 4.559 23.25 7.359 1 94.5 94 ALA B O 1
ATOM 2197 N N . ALA B 1 95 ? 5.672 21.469 6.672 1 94.06 95 ALA B N 1
ATOM 2198 C CA . ALA B 1 95 ? 6.895 21.938 7.32 1 94.06 95 ALA B CA 1
ATOM 2199 C C . ALA B 1 95 ? 7.375 23.25 6.715 1 94.06 95 ALA B C 1
ATOM 2201 O O . ALA B 1 95 ? 7.871 24.125 7.426 1 94.06 95 ALA B O 1
ATOM 2202 N N . ARG B 1 96 ? 7.297 23.406 5.477 1 92.56 96 ARG B N 1
ATOM 2203 C CA . ARG B 1 96 ? 7.684 24.641 4.801 1 92.56 96 ARG B CA 1
ATOM 2204 C C . ARG B 1 96 ? 6.781 25.797 5.219 1 92.56 96 ARG B C 1
ATOM 2206 O O . ARG B 1 96 ? 7.266 26.906 5.508 1 92.56 96 ARG B O 1
ATOM 2213 N N . LEU B 1 97 ? 5.562 25.578 5.258 1 92.44 97 LEU B N 1
ATOM 2214 C CA . LEU B 1 97 ? 4.605 26.609 5.609 1 92.44 97 LEU B CA 1
ATOM 2215 C C . LEU B 1 97 ? 4.828 27.094 7.039 1 92.44 97 LEU B C 1
ATOM 2217 O O . LEU B 1 97 ? 4.68 28.297 7.324 1 92.44 97 LEU B O 1
ATOM 2221 N N . PHE B 1 98 ? 5.199 26.203 7.871 1 93.19 98 PHE B N 1
ATOM 2222 C CA . PHE B 1 98 ? 5.348 26.531 9.281 1 93.19 98 PHE B CA 1
ATOM 2223 C C . PHE B 1 98 ? 6.805 26.844 9.617 1 93.19 98 PHE B C 1
ATOM 2225 O O . PHE B 1 98 ? 7.164 26.969 10.789 1 93.19 98 PHE B O 1
ATOM 2232 N N . LYS B 1 99 ? 7.613 26.781 8.602 1 89.88 99 LYS B N 1
ATOM 2233 C CA . LYS B 1 99 ? 9.016 27.172 8.703 1 89.88 99 LYS B CA 1
ATOM 2234 C C . LYS B 1 99 ? 9.766 26.25 9.672 1 89.88 99 LYS B C 1
ATOM 2236 O O . LYS B 1 99 ? 10.539 26.719 10.508 1 89.88 99 LYS B O 1
ATOM 2241 N N . THR B 1 100 ? 9.383 25.047 9.555 1 92.44 100 THR B N 1
ATOM 2242 C CA . THR B 1 100 ? 10.086 24.047 10.359 1 92.44 100 THR B CA 1
ATOM 2243 C C . THR B 1 100 ? 10.992 23.188 9.477 1 92.44 100 THR B C 1
ATOM 2245 O O . THR B 1 100 ? 11.281 22.047 9.812 1 92.44 100 THR B O 1
ATOM 2248 N N . LEU B 1 101 ? 11.258 23.641 8.375 1 90.88 101 LEU B N 1
ATOM 2249 C CA . LEU B 1 101 ? 12.195 22.969 7.48 1 90.88 101 LEU B CA 1
ATOM 2250 C C . LEU B 1 101 ? 13.516 23.734 7.41 1 90.88 101 LEU B C 1
ATOM 2252 O O . LEU B 1 101 ? 13.539 24.906 7.047 1 90.88 101 LEU B O 1
ATOM 2256 N N . ILE B 1 102 ? 14.562 23.078 7.828 1 89 102 ILE B N 1
ATOM 2257 C CA . ILE B 1 102 ? 15.906 23.641 7.688 1 89 102 ILE B CA 1
ATOM 2258 C C . ILE B 1 102 ? 16.688 22.828 6.66 1 89 102 ILE B C 1
ATOM 2260 O O . ILE B 1 102 ? 16.984 21.656 6.883 1 89 102 ILE B O 1
ATOM 2264 N N . GLY B 1 103 ? 16.938 23.5 5.562 1 84.56 103 GLY B N 1
ATOM 2265 C CA . GLY B 1 103 ? 17.484 22.703 4.469 1 84.56 103 GLY B CA 1
ATOM 2266 C C . GLY B 1 103 ? 16.531 21.625 3.98 1 84.56 103 GLY B C 1
ATOM 2267 O O . GLY B 1 103 ? 15.453 21.938 3.459 1 84.56 103 GLY B O 1
ATOM 2268 N N . TYR B 1 104 ? 16.922 20.344 4.27 1 81.62 104 TYR B N 1
ATOM 2269 C CA . TYR B 1 104 ? 16.078 19.234 3.842 1 81.62 104 TYR B CA 1
ATOM 2270 C C . TYR B 1 104 ? 15.617 18.406 5.039 1 81.62 104 TYR B C 1
ATOM 2272 O O . TYR B 1 104 ? 15.117 17.297 4.875 1 81.62 104 TYR B O 1
ATOM 2280 N N . GLU B 1 105 ? 15.844 19.109 6.137 1 87.44 105 GLU B N 1
ATOM 2281 C CA . GLU B 1 105 ? 15.516 18.391 7.359 1 87.44 105 GLU B CA 1
ATOM 2282 C C . GLU B 1 105 ? 14.398 19.078 8.133 1 87.44 105 GLU B C 1
ATOM 2284 O O . GLU B 1 105 ? 14.383 20.312 8.242 1 87.44 105 GLU B O 1
ATOM 2289 N N . LYS B 1 106 ? 13.539 18.234 8.656 1 89.88 106 LYS B N 1
ATOM 2290 C CA . LYS B 1 106 ? 12.469 18.75 9.508 1 89.88 106 LYS B CA 1
ATOM 2291 C C . LYS B 1 106 ? 12.945 18.922 10.945 1 89.88 106 LYS B C 1
ATOM 2293 O O . LYS B 1 106 ? 13.641 18.062 11.484 1 89.88 106 LYS B O 1
ATOM 2298 N N . VAL B 1 107 ? 12.633 20.062 11.484 1 91.94 107 VAL B N 1
ATOM 2299 C CA . VAL B 1 107 ? 12.891 20.281 12.898 1 91.94 107 VAL B CA 1
ATOM 2300 C C . VAL B 1 107 ? 11.594 20.172 13.688 1 91.94 107 VAL B C 1
ATOM 2302 O O . VAL B 1 107 ? 10.523 19.984 13.109 1 91.94 107 VAL B O 1
ATOM 2305 N N . SER B 1 108 ? 11.703 20.297 14.922 1 94.06 108 SER B N 1
ATOM 2306 C CA . SER B 1 108 ? 10.562 20.125 15.805 1 94.06 108 SER B CA 1
ATOM 2307 C C . SER B 1 108 ? 9.461 21.141 15.492 1 94.06 108 SER B C 1
ATOM 2309 O O . SER B 1 108 ? 9.742 22.312 15.227 1 94.06 108 SER B O 1
ATOM 2311 N N . ALA B 1 109 ? 8.266 20.641 15.539 1 94.5 109 ALA B N 1
ATOM 2312 C CA . ALA B 1 109 ? 7.094 21.484 15.266 1 94.5 109 ALA B CA 1
ATOM 2313 C C . ALA B 1 109 ? 6.539 22.094 16.547 1 94.5 109 ALA B C 1
ATOM 2315 O O . ALA B 1 109 ? 5.68 22.969 16.5 1 94.5 109 ALA B O 1
ATOM 2316 N N . ILE B 1 110 ? 7.008 21.703 17.641 1 93.75 110 ILE B N 1
ATOM 2317 C CA . ILE B 1 110 ? 6.426 22.062 18.938 1 93.75 110 ILE B CA 1
ATOM 2318 C C . ILE B 1 110 ? 6.461 23.578 19.125 1 93.75 110 ILE B C 1
ATOM 2320 O O . ILE B 1 110 ? 5.461 24.172 19.516 1 93.75 110 ILE B O 1
ATOM 2324 N N . THR B 1 111 ? 7.555 24.188 18.797 1 89.31 111 THR B N 1
ATOM 2325 C CA . THR B 1 111 ? 7.711 25.625 18.984 1 89.31 111 THR B CA 1
ATOM 2326 C C . THR B 1 111 ? 6.734 26.406 18.109 1 89.31 111 THR B C 1
ATOM 2328 O O . THR B 1 111 ? 6.074 27.328 18.578 1 89.31 111 THR B O 1
ATOM 2331 N N . ALA B 1 112 ? 6.66 26.031 16.875 1 89.56 112 ALA B N 1
ATOM 2332 C CA . ALA B 1 112 ? 5.758 26.703 15.938 1 89.56 112 ALA B CA 1
ATOM 2333 C C . ALA B 1 112 ? 4.309 26.578 16.391 1 89.56 112 ALA B C 1
ATOM 2335 O O . ALA B 1 112 ? 3.572 27.562 16.406 1 89.56 112 ALA B O 1
ATOM 2336 N N . ILE B 1 113 ? 3.936 25.422 16.875 1 89.06 113 ILE B N 1
ATOM 2337 C CA . ILE B 1 113 ? 2.547 25.156 17.234 1 89.06 113 ILE B CA 1
ATOM 2338 C C . ILE B 1 113 ? 2.223 25.844 18.547 1 89.06 113 ILE B C 1
ATOM 2340 O O . ILE B 1 113 ? 1.134 26.406 18.719 1 89.06 113 ILE B O 1
ATOM 2344 N N . THR B 1 114 ? 3.123 25.797 19.453 1 87.56 114 THR B N 1
ATOM 2345 C CA . THR B 1 114 ? 2.922 26.484 20.719 1 87.56 114 THR B CA 1
ATOM 2346 C C . THR B 1 114 ? 2.736 27.984 20.5 1 87.56 114 THR B C 1
ATOM 2348 O O . THR B 1 114 ? 1.913 28.609 21.156 1 87.56 114 THR B O 1
ATOM 2351 N N . GLY B 1 115 ? 3.49 28.5 19.594 1 85.62 115 GLY B N 1
ATOM 2352 C CA . GLY B 1 115 ? 3.346 29.906 19.25 1 85.62 115 GLY B CA 1
ATOM 2353 C C . GLY B 1 115 ? 1.987 30.234 18.672 1 85.62 115 GLY B C 1
ATOM 2354 O O . GLY B 1 115 ? 1.418 31.281 18.969 1 85.62 115 GLY B O 1
ATOM 2355 N N . ILE B 1 116 ? 1.47 29.359 17.922 1 82.94 116 ILE B N 1
ATOM 2356 C CA . ILE B 1 116 ? 0.166 29.562 17.297 1 82.94 116 ILE B CA 1
ATOM 2357 C C . ILE B 1 116 ? -0.934 29.453 18.359 1 82.94 116 ILE B C 1
ATOM 2359 O O . ILE B 1 116 ? -1.836 30.281 18.406 1 82.94 116 ILE B O 1
ATOM 2363 N N . VAL B 1 117 ? -0.759 28.5 19.203 1 80.81 117 VAL B N 1
ATOM 2364 C CA . VAL B 1 117 ? -1.784 28.234 20.203 1 80.81 117 VAL B CA 1
ATOM 2365 C C . VAL B 1 117 ? -1.827 29.375 21.219 1 80.81 117 VAL B C 1
ATOM 2367 O O . VAL B 1 117 ? -2.902 29.766 21.672 1 80.81 117 VAL B O 1
ATOM 2370 N N . LYS B 1 118 ? -0.738 29.906 21.422 1 82.12 118 LYS B N 1
ATOM 2371 C CA . LYS B 1 118 ? -0.636 31 22.391 1 82.12 118 LYS B CA 1
ATOM 2372 C C . LYS B 1 118 ? -0.91 32.344 21.719 1 82.12 118 LYS B C 1
ATOM 2374 O O . LYS B 1 118 ? -0.907 33.375 22.375 1 82.12 118 LYS B O 1
ATOM 2379 N N . ASP B 1 119 ? -1.138 32.281 20.484 1 80.06 119 ASP B N 1
ATOM 2380 C CA . ASP B 1 119 ? -1.354 33.5 19.719 1 80.06 119 ASP B CA 1
ATOM 2381 C C . ASP B 1 119 ? -0.188 34.469 19.891 1 80.06 119 ASP B C 1
ATOM 2383 O O . ASP B 1 119 ? -0.396 35.656 20.172 1 80.06 119 ASP B O 1
ATOM 2387 N N . ASP B 1 120 ? 0.91 33.844 19.875 1 80.56 120 ASP B N 1
ATOM 2388 C CA . ASP B 1 120 ? 2.123 34.625 19.938 1 80.56 120 ASP B CA 1
ATOM 2389 C C . ASP B 1 120 ? 2.287 35.469 18.672 1 80.56 120 ASP B C 1
ATOM 2391 O O . ASP B 1 120 ? 2.479 34.938 17.578 1 80.56 120 ASP B O 1
ATOM 2395 N N . ALA B 1 121 ? 2.236 36.781 18.812 1 77.38 121 ALA B N 1
ATOM 2396 C CA . ALA B 1 121 ? 2.273 37.688 17.672 1 77.38 121 ALA B CA 1
ATOM 2397 C C . ALA B 1 121 ? 3.535 37.5 16.844 1 77.38 121 ALA B C 1
ATOM 2399 O O . ALA B 1 121 ? 3.494 37.562 15.617 1 77.38 121 ALA B O 1
ATOM 2400 N N . GLY B 1 122 ? 4.641 37.312 17.469 1 77.88 122 GLY B N 1
ATOM 2401 C CA . GLY B 1 122 ? 5.898 37.094 16.766 1 77.88 122 GLY B CA 1
ATOM 2402 C C . GLY B 1 122 ? 5.883 35.875 15.875 1 77.88 122 GLY B C 1
ATOM 2403 O O . GLY B 1 122 ? 6.441 35.906 14.773 1 77.88 122 GLY B O 1
ATOM 2404 N N . ILE B 1 123 ? 5.258 34.938 16.328 1 78 123 ILE B N 1
ATOM 2405 C CA . ILE B 1 123 ? 5.242 33.688 15.578 1 78 123 ILE B CA 1
ATOM 2406 C C . ILE B 1 123 ? 4.105 33.719 14.555 1 78 123 ILE B C 1
ATOM 2408 O O . ILE B 1 123 ? 4.305 33.375 13.391 1 78 123 ILE B O 1
ATOM 2412 N N . VAL B 1 124 ? 2.959 34.156 14.953 1 78.19 124 VAL B N 1
ATOM 2413 C CA . VAL B 1 124 ? 1.757 34.125 14.125 1 78.19 124 VAL B CA 1
ATOM 2414 C C . VAL B 1 124 ? 1.933 35 12.906 1 78.19 124 VAL B C 1
ATOM 2416 O O . VAL B 1 124 ? 1.482 34.688 11.805 1 78.19 124 VAL B O 1
ATOM 2419 N N . THR B 1 125 ? 2.604 36.094 13.094 1 77.94 125 THR B N 1
ATOM 2420 C CA . THR B 1 125 ? 2.795 37.031 11.992 1 77.94 125 THR B CA 1
ATOM 2421 C C . THR B 1 125 ? 3.764 36.469 10.961 1 77.94 125 THR B C 1
ATOM 2423 O O . THR B 1 125 ? 3.721 36.844 9.789 1 77.94 125 THR B O 1
ATOM 2426 N N . LEU B 1 126 ? 4.543 35.656 11.406 1 82.44 126 LEU B N 1
ATOM 2427 C CA . LEU B 1 126 ? 5.57 35.094 10.516 1 82.44 126 LEU B CA 1
ATOM 2428 C C . LEU B 1 126 ? 5.043 33.906 9.727 1 82.44 126 LEU B C 1
ATOM 2430 O O . LEU B 1 126 ? 5.609 33.531 8.695 1 82.44 126 LEU B O 1
ATOM 2434 N N . LEU B 1 127 ? 4 33.344 10.203 1 86.75 127 LEU B N 1
ATOM 2435 C CA . LEU B 1 127 ? 3.496 32.156 9.562 1 86.75 127 LEU B CA 1
ATOM 2436 C C . LEU B 1 127 ? 2.381 32.469 8.578 1 86.75 127 LEU B C 1
ATOM 2438 O O . LEU B 1 127 ? 1.44 33.188 8.922 1 86.75 127 LEU B O 1
ATOM 2442 N N . PRO B 1 128 ? 2.559 32.062 7.363 1 86.25 128 PRO B N 1
ATOM 2443 C CA . PRO B 1 128 ? 1.582 32.344 6.309 1 86.25 128 PRO B CA 1
ATOM 2444 C C . PRO B 1 128 ? 0.335 31.469 6.406 1 86.25 128 PRO B C 1
ATOM 2446 O O . PRO B 1 128 ? -0.071 30.844 5.418 1 86.25 128 PRO B O 1
ATOM 2449 N N . CYS B 1 129 ? -0.164 31.25 7.645 1 86 129 CYS B N 1
ATOM 2450 C CA . CYS B 1 129 ? -1.314 30.375 7.828 1 86 129 CYS B CA 1
ATOM 2451 C C . CYS B 1 129 ? -2.463 31.125 8.5 1 86 129 CYS B C 1
ATOM 2453 O O . CYS B 1 129 ? -2.25 32.156 9.148 1 86 129 CYS B O 1
ATOM 2455 N N . SER B 1 130 ? -3.596 30.641 8.25 1 84.56 130 SER B N 1
ATOM 2456 C CA . SER B 1 130 ? -4.781 31.203 8.891 1 84.56 130 SER B CA 1
ATOM 2457 C C . SER B 1 130 ? -4.762 30.969 10.398 1 84.56 130 SER B C 1
ATOM 2459 O O . SER B 1 130 ? -4.25 29.938 10.859 1 84.56 130 SER B O 1
ATOM 2461 N N . PRO B 1 131 ? -5.27 31.906 11.055 1 81.31 131 PRO B N 1
ATOM 2462 C CA . PRO B 1 131 ? -5.285 31.75 12.508 1 81.31 131 PRO B CA 1
ATOM 2463 C C . PRO B 1 131 ? -6.117 30.547 12.961 1 81.31 131 PRO B C 1
ATOM 2465 O O . PRO B 1 131 ? -7.145 30.234 12.344 1 81.31 131 PRO B O 1
ATOM 2468 N N . VAL B 1 132 ? -5.586 29.906 13.945 1 83.12 132 VAL B N 1
ATOM 2469 C CA . VAL B 1 132 ? -6.285 28.766 14.531 1 83.12 132 VAL B CA 1
ATOM 2470 C C . VAL B 1 132 ? -6.625 29.062 15.992 1 83.12 132 VAL B C 1
ATOM 2472 O O . VAL B 1 132 ? -5.793 29.594 16.734 1 83.12 132 VAL B O 1
ATOM 2475 N N . LYS B 1 133 ? -7.809 28.812 16.375 1 82.88 133 LYS B N 1
ATOM 2476 C CA . LYS B 1 133 ? -8.25 29.047 17.75 1 82.88 133 LYS B CA 1
ATOM 2477 C C . LYS B 1 133 ? -8.336 27.734 18.531 1 82.88 133 LYS B C 1
ATOM 2479 O O . LYS B 1 133 ? -8.828 26.719 18 1 82.88 133 LYS B O 1
ATOM 2484 N N . PHE B 1 134 ? -7.789 27.75 19.703 1 84.56 134 PHE B N 1
ATOM 2485 C CA . PHE B 1 134 ? -7.809 26.562 20.531 1 84.56 134 PHE B CA 1
ATOM 2486 C C . PHE B 1 134 ? -8.508 26.828 21.859 1 84.56 134 PHE B C 1
ATOM 2488 O O . PHE B 1 134 ? -8.398 27.938 22.406 1 84.56 134 PHE B O 1
ATOM 2495 N N . ASP B 1 135 ? -9.164 25.781 22.266 1 86.81 135 ASP B N 1
ATOM 2496 C CA . ASP B 1 135 ? -9.68 25.797 23.625 1 86.81 135 ASP B CA 1
ATOM 2497 C C . ASP B 1 135 ? -8.547 25.625 24.641 1 86.81 135 ASP B C 1
ATOM 2499 O O . ASP B 1 135 ? -7.613 24.859 24.406 1 86.81 135 ASP B O 1
ATOM 2503 N N . CYS B 1 136 ? -8.688 26.297 25.766 1 85.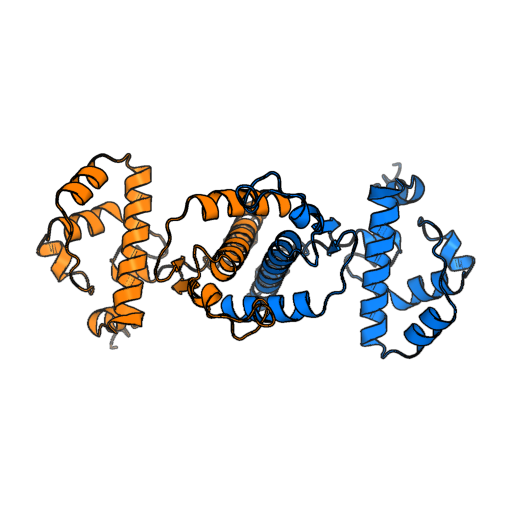44 136 CYS B N 1
ATOM 2504 C CA . CYS B 1 136 ? -7.676 26.25 26.812 1 85.44 136 CYS B CA 1
ATOM 2505 C C . CYS B 1 136 ? -7.461 24.828 27.297 1 85.44 136 CYS B C 1
ATOM 2507 O O . CYS B 1 136 ? -6.328 24.422 27.578 1 85.44 136 CYS B O 1
ATOM 2509 N N . ASN B 1 137 ? -8.469 24.062 27.328 1 90.88 137 ASN B N 1
ATOM 2510 C CA . ASN B 1 137 ? -8.359 22.688 27.812 1 90.88 137 ASN B CA 1
ATOM 2511 C C . ASN B 1 137 ? -7.539 21.828 26.859 1 90.88 137 ASN B C 1
ATOM 2513 O O . ASN B 1 137 ? -6.762 20.969 27.297 1 90.88 137 ASN B O 1
ATOM 2517 N N . VAL B 1 138 ? -7.746 22.078 25.594 1 87.88 138 VAL B N 1
ATOM 2518 C CA . VAL B 1 138 ? -7.027 21.312 24.578 1 87.88 138 VAL B CA 1
ATOM 2519 C C . VAL B 1 138 ? -5.543 21.656 24.625 1 87.88 138 VAL B C 1
ATOM 2521 O O . VAL B 1 138 ? -4.688 20.766 24.531 1 87.88 138 VAL B O 1
ATOM 2524 N N . TYR B 1 139 ? -5.348 22.891 24.797 1 88.25 139 TYR B N 1
ATOM 2525 C CA . TYR B 1 139 ? -3.961 23.344 24.875 1 88.25 139 TYR B CA 1
ATOM 2526 C C . TYR B 1 139 ? -3.27 22.766 26.109 1 88.25 139 TYR B C 1
ATOM 2528 O O . TYR B 1 139 ? -2.125 22.312 26.031 1 88.25 139 TYR B O 1
ATOM 2536 N N . THR B 1 140 ? -3.945 22.844 27.219 1 91.94 140 THR B N 1
ATOM 2537 C CA . THR B 1 140 ? -3.393 22.281 28.453 1 91.94 140 THR B CA 1
ATOM 2538 C C . THR B 1 140 ? -3.1 20.797 28.297 1 91.94 140 THR B C 1
ATOM 2540 O O . THR B 1 140 ? -2.068 20.312 28.766 1 91.94 140 THR B O 1
ATOM 2543 N N . ALA B 1 141 ? -3.951 20.125 27.688 1 92.69 141 ALA B N 1
ATOM 2544 C CA . ALA B 1 141 ? -3.746 18.703 27.438 1 92.69 141 ALA B CA 1
ATOM 2545 C C . ALA B 1 141 ? -2.514 18.469 26.562 1 92.69 141 ALA B C 1
ATOM 2547 O O . ALA B 1 141 ? -1.75 17.531 26.812 1 92.69 141 ALA B O 1
ATOM 2548 N N . PHE B 1 142 ? -2.395 19.312 25.641 1 92.38 142 PHE B N 1
ATOM 2549 C CA . PHE B 1 142 ? -1.232 19.25 24.766 1 92.38 142 PHE B CA 1
ATOM 2550 C C . PHE B 1 142 ? 0.055 19.438 25.547 1 92.38 142 PHE B C 1
ATOM 2552 O O . PHE B 1 142 ? 1.005 18.672 25.406 1 92.38 142 PHE B O 1
ATOM 2559 N N . LEU B 1 143 ? 0.025 20.391 26.391 1 91.12 143 LEU B N 1
ATOM 2560 C CA . LEU B 1 143 ? 1.215 20.734 27.156 1 91.12 143 LEU B CA 1
ATOM 2561 C C . LEU B 1 143 ? 1.561 19.625 28.141 1 91.12 143 LEU B C 1
ATOM 2563 O O . LEU B 1 143 ? 2.715 19.484 28.547 1 91.12 143 LEU B O 1
ATOM 2567 N N . ASN B 1 144 ? 0.606 18.797 28.422 1 94.5 144 ASN B N 1
ATOM 2568 C CA . ASN B 1 144 ? 0.804 17.75 29.406 1 94.5 144 ASN B CA 1
ATOM 2569 C C . ASN B 1 144 ? 1.271 16.453 28.75 1 94.5 144 ASN B C 1
ATOM 2571 O O . ASN B 1 144 ? 1.529 15.453 29.438 1 94.5 144 ASN B O 1
ATOM 2575 N N . GLN B 1 145 ? 1.472 16.469 27.5 1 94.75 145 GLN B N 1
ATOM 2576 C CA . GLN B 1 145 ? 1.94 15.281 26.797 1 94.75 145 GLN B CA 1
ATOM 2577 C C . GLN B 1 145 ? 3.461 15.172 26.859 1 94.75 145 GLN B C 1
ATOM 2579 O O . GLN B 1 145 ? 4.148 16.156 27.141 1 94.75 145 GLN B O 1
ATOM 2584 N N . SER B 1 146 ? 3.92 13.93 26.688 1 96.56 146 SER B N 1
ATOM 2585 C CA . SER B 1 146 ? 5.359 13.75 26.531 1 96.56 146 SER B CA 1
ATOM 2586 C C . SER B 1 146 ? 5.883 14.5 25.297 1 96.56 146 SER B C 1
ATOM 2588 O O . SER B 1 146 ? 5.113 14.828 24.391 1 96.56 146 SER B O 1
ATOM 2590 N N . SER B 1 147 ? 7.191 14.758 25.234 1 94.5 147 SER B N 1
ATOM 2591 C CA . SER B 1 147 ? 7.797 15.477 24.109 1 94.5 147 SER B CA 1
ATOM 2592 C C . SER B 1 147 ? 7.531 14.766 22.797 1 94.5 147 SER B C 1
ATOM 2594 O O . SER B 1 147 ? 7.223 15.406 21.781 1 94.5 147 SER B O 1
ATOM 2596 N N . ALA B 1 148 ? 7.668 13.5 22.844 1 95.31 148 ALA B N 1
ATOM 2597 C CA . ALA B 1 148 ? 7.445 12.711 21.641 1 95.31 148 ALA B CA 1
ATOM 2598 C C . ALA B 1 148 ? 6.008 12.859 21.156 1 95.31 148 ALA B C 1
ATOM 2600 O O . ALA B 1 148 ? 5.77 13.047 19.953 1 95.31 148 ALA B O 1
ATOM 2601 N N . ASN B 1 149 ? 5.113 12.844 22.016 1 94.94 149 ASN B N 1
ATOM 2602 C CA . ASN B 1 149 ? 3.703 12.953 21.656 1 94.94 149 ASN B CA 1
ATOM 2603 C C . ASN B 1 149 ? 3.35 14.375 21.219 1 94.94 149 ASN B C 1
ATOM 2605 O O . ASN B 1 149 ? 2.535 14.562 20.312 1 94.94 149 ASN B O 1
ATOM 2609 N N . LYS B 1 150 ? 3.949 15.32 21.891 1 94.69 150 LYS B N 1
ATOM 2610 C CA . LYS B 1 150 ? 3.752 16.703 21.469 1 94.69 150 LYS B CA 1
ATOM 2611 C C . LYS B 1 150 ? 4.172 16.906 20.016 1 94.69 150 LYS B C 1
ATOM 2613 O O . LYS B 1 150 ? 3.471 17.578 19.25 1 94.69 150 LYS B O 1
ATOM 2618 N N . GLU B 1 151 ? 5.281 16.312 19.719 1 96 151 GLU B N 1
ATOM 2619 C CA . GLU B 1 151 ? 5.801 16.438 18.359 1 96 151 GLU B CA 1
ATOM 2620 C C . GLU B 1 151 ? 4.828 15.836 17.344 1 96 151 GLU B C 1
ATOM 2622 O O . GLU B 1 151 ? 4.555 16.453 16.297 1 96 151 GLU B O 1
ATOM 2627 N N . LEU B 1 152 ? 4.266 14.719 17.672 1 94.38 152 LEU B N 1
ATOM 2628 C CA . LEU B 1 152 ? 3.322 14.055 16.781 1 94.38 152 LEU B CA 1
ATOM 2629 C C . LEU B 1 152 ? 2.051 14.883 16.609 1 94.38 152 LEU B C 1
ATOM 2631 O O . LEU B 1 152 ? 1.56 15.062 15.5 1 94.38 152 LEU B O 1
ATOM 2635 N N . LEU B 1 153 ? 1.582 15.367 17.719 1 94 153 LEU B N 1
ATOM 2636 C CA . LEU B 1 153 ? 0.371 16.188 17.703 1 94 153 LEU B CA 1
ATOM 2637 C C . LEU B 1 153 ? 0.602 17.484 16.922 1 94 153 LEU B C 1
ATOM 2639 O O . LEU B 1 153 ? -0.268 17.922 16.172 1 94 153 LEU B O 1
ATOM 2643 N N . ALA B 1 154 ? 1.72 18.047 17.188 1 94.69 154 ALA B N 1
ATOM 2644 C CA . ALA B 1 154 ? 2.07 19.281 16.484 1 94.69 154 ALA B CA 1
ATOM 2645 C C . ALA B 1 154 ? 2.139 19.062 14.977 1 94.69 154 ALA B C 1
ATOM 2647 O O . ALA B 1 154 ? 1.607 19.859 14.203 1 94.69 154 ALA B O 1
ATOM 2648 N N . GLN B 1 155 ? 2.719 17.984 14.578 1 94.62 155 GLN B N 1
ATOM 2649 C CA . GLN B 1 155 ? 2.812 17.656 13.156 1 94.62 155 GLN B CA 1
ATOM 2650 C C . GLN B 1 155 ? 1.43 17.438 12.555 1 94.62 155 GLN B C 1
ATOM 2652 O O . GLN B 1 155 ? 1.159 17.875 11.43 1 94.62 155 GLN B O 1
ATOM 2657 N N . ALA B 1 156 ? 0.632 16.719 13.273 1 94.5 156 ALA B N 1
ATOM 2658 C CA . ALA B 1 156 ? -0.731 16.484 12.812 1 94.5 156 ALA B CA 1
ATOM 2659 C C . ALA B 1 156 ? -1.482 17.797 12.617 1 94.5 156 ALA B C 1
ATOM 2661 O O . ALA B 1 156 ? -2.195 17.969 11.625 1 94.5 156 ALA B O 1
ATOM 2662 N N . LEU B 1 157 ? -1.32 18.688 13.539 1 92.81 157 LEU B N 1
ATOM 2663 C CA . LEU B 1 157 ? -1.99 19.984 13.438 1 92.81 157 LEU B CA 1
ATOM 2664 C C . LEU B 1 157 ? -1.465 20.781 12.25 1 92.81 157 LEU B C 1
ATOM 2666 O O . LEU B 1 157 ? -2.246 21.375 11.5 1 92.81 157 LEU B O 1
ATOM 2670 N N . MET B 1 158 ? -0.162 20.766 12.078 1 94.5 158 MET B N 1
ATOM 2671 C CA . MET B 1 158 ? 0.437 21.453 10.938 1 94.5 158 MET B CA 1
ATOM 2672 C C . MET B 1 158 ? -0.147 20.938 9.625 1 94.5 158 MET B C 1
ATOM 2674 O O . MET B 1 158 ? -0.466 21.719 8.734 1 94.5 158 MET B O 1
ATOM 2678 N N . LEU B 1 159 ? -0.24 19.672 9.586 1 95.56 159 LEU B N 1
ATOM 2679 C CA . LEU B 1 159 ? -0.777 19.047 8.383 1 95.56 159 LEU B CA 1
ATOM 2680 C C . LEU B 1 159 ? -2.211 19.5 8.133 1 95.56 159 LEU B C 1
ATOM 2682 O O . LEU B 1 159 ? -2.559 19.875 7.012 1 95.56 159 LEU B O 1
ATOM 2686 N N . ALA B 1 160 ? -3.004 19.516 9.125 1 94.25 160 ALA B N 1
ATOM 2687 C CA . ALA B 1 160 ? -4.41 19.891 9.008 1 94.25 160 ALA B CA 1
ATOM 2688 C C . ALA B 1 160 ? -4.555 21.359 8.609 1 94.25 160 ALA B C 1
ATOM 2690 O O . ALA B 1 160 ? -5.32 21.688 7.707 1 94.25 160 ALA B O 1
ATOM 2691 N N . VAL B 1 161 ? -3.807 22.188 9.25 1 93.25 161 VAL B N 1
ATOM 2692 C CA . VAL B 1 161 ? -3.877 23.609 8.969 1 93.25 161 VAL B CA 1
ATOM 2693 C C . VAL B 1 161 ? -3.396 23.891 7.543 1 93.25 161 VAL B C 1
ATOM 2695 O O . VAL B 1 161 ? -3.998 24.688 6.82 1 93.25 161 VAL B O 1
ATOM 2698 N N . SER B 1 162 ? -2.311 23.219 7.16 1 96.06 162 SER B N 1
ATOM 2699 C CA . SER B 1 162 ? -1.795 23.375 5.805 1 96.06 162 SER B CA 1
ATOM 2700 C C . SER B 1 162 ? -2.832 22.969 4.766 1 96.06 162 SER B C 1
ATOM 2702 O O . SER B 1 162 ? -3.021 23.656 3.76 1 96.06 162 SER B O 1
ATOM 2704 N N . PHE B 1 163 ? -3.426 21.906 5.023 1 96.5 163 PHE B N 1
ATOM 2705 C CA . PHE B 1 163 ? -4.461 21.438 4.109 1 96.5 163 PHE B CA 1
ATOM 2706 C C . PHE B 1 163 ? -5.598 22.453 4.016 1 96.5 163 PHE B C 1
ATOM 2708 O O . PHE B 1 163 ? -6.059 22.781 2.918 1 96.5 163 PHE B O 1
ATOM 2715 N N . MET B 1 164 ? -6.055 22.969 5.125 1 94.62 164 MET B N 1
ATOM 2716 C CA . MET B 1 164 ? -7.133 23.953 5.152 1 94.62 164 MET B CA 1
ATOM 2717 C C . MET B 1 164 ? -6.742 25.203 4.375 1 94.62 164 MET B C 1
ATOM 2719 O O . MET B 1 164 ? -7.52 25.703 3.559 1 94.62 164 MET B O 1
ATOM 2723 N N . ASP B 1 165 ? -5.617 25.625 4.574 1 95.62 165 ASP B N 1
ATOM 2724 C CA . ASP B 1 165 ? -5.156 26.859 3.957 1 95.62 165 ASP B CA 1
ATOM 2725 C C . ASP B 1 165 ? -4.984 26.688 2.449 1 95.62 165 ASP B C 1
ATOM 2727 O O . ASP B 1 165 ? -5.352 27.578 1.676 1 95.62 165 ASP B O 1
ATOM 2731 N N . LEU B 1 166 ? -4.48 25.594 2.041 1 94.88 166 LEU B N 1
ATOM 2732 C CA . LEU B 1 166 ? -4.117 25.422 0.64 1 94.88 166 LEU B CA 1
ATOM 2733 C C . LEU B 1 166 ? -5.309 24.922 -0.17 1 94.88 166 LEU B C 1
ATOM 2735 O O . LEU B 1 166 ? -5.5 25.328 -1.317 1 94.88 166 LEU B O 1
ATOM 2739 N N . CYS B 1 167 ? -6.078 24.062 0.404 1 93.94 167 CYS B N 1
ATOM 2740 C CA . CYS B 1 167 ? -7.062 23.344 -0.398 1 93.94 167 CYS B CA 1
ATOM 2741 C C . CYS B 1 167 ? -8.469 23.875 -0.139 1 93.94 167 CYS B C 1
ATOM 2743 O O . CYS B 1 167 ? -9.344 23.781 -1.003 1 93.94 167 CYS B O 1
ATOM 2745 N N . ILE B 1 168 ? -8.734 24.344 1.022 1 93.5 168 ILE B N 1
ATOM 2746 C CA . ILE B 1 168 ? -10.094 24.75 1.362 1 93.5 168 ILE B CA 1
ATOM 2747 C C . ILE B 1 168 ? -10.203 26.266 1.305 1 93.5 168 ILE B C 1
ATOM 2749 O O . ILE B 1 168 ? -11.008 26.812 0.542 1 93.5 168 ILE B O 1
ATOM 2753 N N . TYR B 1 169 ? -9.289 26.953 2.053 1 94.44 169 TYR B N 1
ATOM 2754 C CA . TYR B 1 169 ? -9.344 28.406 2.125 1 94.44 169 TYR B CA 1
ATOM 2755 C C . TYR B 1 169 ? -8.633 29.047 0.935 1 94.44 169 TYR B C 1
ATOM 2757 O O . TYR B 1 169 ? -8.859 30.219 0.624 1 94.44 169 TYR B O 1
ATOM 2765 N N . LYS B 1 170 ? -7.867 28.312 0.289 1 94.12 170 LYS B N 1
ATOM 2766 C CA . LYS B 1 170 ? -7.043 28.844 -0.796 1 94.12 170 LYS B CA 1
ATOM 2767 C C . LYS B 1 170 ? -6.348 30.125 -0.381 1 94.12 170 LYS B C 1
ATOM 2769 O O . LYS B 1 170 ? -6.434 31.141 -1.083 1 94.12 170 LYS B O 1
ATOM 2774 N N . ASN B 1 171 ? -5.703 30.062 0.741 1 93.06 171 ASN B N 1
ATOM 2775 C CA . ASN B 1 171 ? -5.008 31.203 1.323 1 93.06 171 ASN B CA 1
ATOM 2776 C C . ASN B 1 171 ? -3.844 31.656 0.447 1 93.06 171 ASN B C 1
ATOM 2778 O O . ASN B 1 171 ? -2.896 30.906 0.224 1 93.06 171 ASN B O 1
ATOM 2782 N N . VAL B 1 172 ? -3.947 32.906 0.037 1 93 172 VAL B N 1
ATOM 2783 C CA . VAL B 1 172 ? -2.98 33.438 -0.913 1 93 172 VAL B CA 1
ATOM 2784 C C . VAL B 1 172 ? -1.598 33.5 -0.268 1 93 172 VAL B C 1
ATOM 2786 O O . VAL B 1 172 ? -0.59 33.219 -0.92 1 93 172 VAL B O 1
ATOM 2789 N N . ASP B 1 173 ? -1.51 33.812 0.971 1 91.81 173 ASP B N 1
ATOM 2790 C CA . ASP B 1 173 ? -0.232 33.906 1.671 1 91.81 173 ASP B CA 1
ATOM 2791 C C . ASP B 1 173 ? 0.456 32.531 1.737 1 91.81 173 ASP B C 1
ATOM 2793 O O . ASP B 1 173 ? 1.676 32.438 1.591 1 91.81 173 ASP B O 1
ATOM 2797 N N . SER B 1 174 ? -0.306 31.516 2.006 1 93.44 174 SER B N 1
ATOM 2798 C CA . SER B 1 174 ? 0.238 30.156 2.053 1 93.44 174 SER B CA 1
ATOM 2799 C C . SER B 1 174 ? 0.767 29.734 0.688 1 93.44 174 SER B C 1
ATOM 2801 O O . SER B 1 174 ? 1.834 29.109 0.595 1 93.44 174 SER B O 1
ATOM 2803 N N . TYR B 1 175 ? 0.01 30 -0.346 1 93.5 175 TYR B N 1
ATOM 2804 C CA . TYR B 1 175 ? 0.45 29.672 -1.696 1 93.5 175 TYR B CA 1
ATOM 2805 C C . TYR B 1 175 ? 1.743 30.406 -2.045 1 93.5 175 TYR B C 1
ATOM 2807 O O . TYR B 1 175 ? 2.662 29.812 -2.615 1 93.5 175 TYR B O 1
ATOM 2815 N N . ASP B 1 176 ? 1.782 31.609 -1.666 1 92.5 176 ASP B N 1
ATOM 2816 C CA . ASP B 1 176 ? 2.949 32.438 -1.98 1 92.5 176 ASP B CA 1
ATOM 2817 C C . ASP B 1 176 ? 4.191 31.922 -1.253 1 92.5 176 ASP B C 1
ATOM 2819 O O . ASP B 1 176 ? 5.305 32.031 -1.775 1 92.5 176 ASP B O 1
ATOM 2823 N N . ALA B 1 177 ? 3.99 31.469 -0.086 1 91 177 ALA B N 1
ATOM 2824 C CA . ALA B 1 177 ? 5.098 30.969 0.724 1 91 177 ALA B CA 1
ATOM 2825 C C . ALA B 1 177 ? 5.719 29.719 0.101 1 91 177 ALA B C 1
ATOM 2827 O O . ALA B 1 177 ? 6.859 29.375 0.4 1 91 177 ALA B O 1
ATOM 2828 N N . LEU B 1 178 ? 4.973 29.016 -0.685 1 90.38 178 LEU B N 1
ATOM 2829 C CA . LEU B 1 178 ? 5.457 27.781 -1.279 1 90.38 178 LEU B CA 1
ATOM 2830 C C . LEU B 1 178 ? 6.086 28.047 -2.645 1 90.38 178 LEU B C 1
ATOM 2832 O O . LEU B 1 178 ? 6.652 27.125 -3.254 1 90.38 178 LEU B O 1
ATOM 2836 N N . LYS B 1 179 ? 5.93 29.219 -3.139 1 87.38 179 LYS B N 1
ATOM 2837 C CA . LYS B 1 179 ? 6.539 29.562 -4.422 1 87.38 179 LYS B CA 1
ATOM 2838 C C . LYS B 1 179 ? 8.055 29.656 -4.297 1 87.38 179 LYS B C 1
ATOM 2840 O O . LYS B 1 179 ? 8.578 30.125 -3.281 1 87.38 179 LYS B O 1
ATOM 2845 N N . PRO B 1 180 ? 8.742 29.078 -5.305 1 78.56 180 PRO B N 1
ATOM 2846 C CA . PRO B 1 180 ? 10.203 29.188 -5.281 1 78.56 180 PRO B CA 1
ATOM 2847 C C . PRO B 1 180 ? 10.68 30.641 -5.301 1 78.56 180 PRO B C 1
ATOM 2849 O O . PRO B 1 180 ? 10.062 31.484 -5.953 1 78.56 180 PRO B O 1
ATOM 2852 N N . THR B 1 181 ? 11.281 31.219 -4.324 1 62.16 181 THR B N 1
ATOM 2853 C CA . THR B 1 181 ? 11.844 32.562 -4.309 1 62.16 181 THR B CA 1
ATOM 2854 C C . THR B 1 181 ? 12.859 32.75 -5.434 1 62.16 181 THR B C 1
ATOM 2856 O O . THR B 1 181 ? 13.867 32.031 -5.484 1 62.16 181 THR B O 1
ATOM 2859 N N . ARG B 1 182 ? 12.516 32.969 -6.637 1 53.12 182 ARG B N 1
ATOM 2860 C CA . ARG B 1 182 ? 13.484 33.344 -7.652 1 53.12 182 ARG B CA 1
ATOM 2861 C C . ARG B 1 182 ? 14.289 34.562 -7.207 1 53.12 182 ARG B C 1
ATOM 2863 O O . ARG B 1 182 ? 13.719 35.594 -6.824 1 53.12 182 ARG B O 1
ATOM 2870 N N . LYS B 1 183 ? 15.508 34.375 -6.609 1 52.84 183 LYS B N 1
ATOM 2871 C CA . LYS B 1 183 ? 16.453 35.469 -6.516 1 52.84 183 LYS B CA 1
ATOM 2872 C C . LYS B 1 183 ? 16.406 36.344 -7.766 1 52.84 183 LYS B C 1
ATOM 2874 O O . LYS B 1 183 ? 16.578 35.844 -8.883 1 52.84 183 LYS B O 1
ATOM 2879 N N . LYS B 1 184 ? 15.875 37.469 -7.719 1 46.94 184 LYS B N 1
ATOM 2880 C CA . LYS B 1 184 ? 16.219 38.531 -8.688 1 46.94 184 LYS B CA 1
ATOM 2881 C C . LYS B 1 184 ? 17.734 38.656 -8.828 1 46.94 184 LYS B C 1
ATOM 2883 O O . LYS B 1 184 ? 18.438 38.812 -7.832 1 46.94 184 LYS B O 1
ATOM 2888 N N . LYS B 1 185 ? 18.25 38.125 -9.992 1 41.16 185 LYS B N 1
ATOM 2889 C CA . LYS B 1 185 ? 19.484 38.75 -10.414 1 41.16 185 LYS B CA 1
ATOM 2890 C C . LYS B 1 185 ? 19.266 40.25 -10.695 1 41.16 185 LYS B C 1
ATOM 2892 O O . LYS B 1 185 ? 18.328 40.625 -11.391 1 41.16 185 LYS B O 1
#

Organism: Dendroctonus ponderosae (NCBI:txid77166)

Radius of gyration: 25.25 Å; Cα contacts (8 Å, |Δi|>4): 433; chains: 2; bounding box: 61×75×58 Å

Foldseek 3Di:
DDLVVLLVVLVVVLVVDAADQAAEAEDQDDDDPVQVVPPVSVVVSVSVVSNVVSNQVCQQLDCRHQVVCVVDDPVPSPHPPRDRRYYYDYHCLLVLQLVQDDPNDGDFLLVSVVCLAVVPVVRVVVGLFDRDYDDPVVVVVLVPDDSVVNRVVSVVVSRVRLCCCVPPVVRPSSVVSPDDPPPDD/DDLVVLLVVLVVVLVVDAADQAAEAEDQDDDDPVQVVPPVSVVVSVSVVSNVVSNQVCLQLDCRHQVCCVVDDPVPSPHPPRDRRYYYDYHCLLVLQLVQDDPNDGDFLLVSQLCLAVVPVVNVVPGLFDRDYDDPVVVVVLVPDDSVVNRVVSVVVSRVRLCCCVPPVVRPSSVVSPDDPPPDD

Nearest PDB structures (foldseek):
  9bdd-assembly1_B  TM=7.734E-01  e=5.777E-04  Homo sapiens
  4pcv-assembly1_B  TM=3.222E-01  e=7.577E+00  Escherichia coli P0299438.9
  4pcv-assembly1_B  TM=3.222E-01  e=8.983E+00  Escherichia coli P0299438.9

InterPro domains:
  IPR039150 Transcription elongation factor, mitochondrial [PTHR21053] (9-172)

Solvent-accessible surface area (backbone atoms only — not comparable to full-atom values): 21044 Å² total; per-residue (Å²): 135,54,69,68,56,42,49,46,51,33,33,54,49,59,68,67,50,75,71,49,92,59,45,81,41,71,38,77,72,79,74,49,63,76,48,41,61,34,63,69,53,44,52,52,49,50,50,51,46,29,35,51,29,30,39,48,45,49,41,45,72,28,59,77,44,23,64,66,54,75,74,46,54,81,92,42,63,68,39,84,75,48,70,79,40,66,45,74,42,64,57,62,49,38,33,53,56,58,66,25,50,57,91,92,39,79,53,75,37,45,65,55,45,52,25,39,65,66,60,30,62,79,48,44,71,68,32,49,59,76,89,65,88,71,55,69,68,59,50,52,52,48,70,68,43,54,72,70,52,33,37,52,52,29,46,52,48,39,44,52,51,43,45,39,29,59,73,70,63,54,33,63,57,39,54,58,69,70,48,82,79,76,74,80,127,134,54,71,68,55,42,49,47,50,33,32,54,48,58,70,68,51,75,70,49,93,57,44,80,42,71,39,77,74,80,73,50,62,76,47,40,61,35,65,68,54,43,52,52,50,49,50,51,46,29,36,52,28,30,39,49,45,50,41,46,72,27,59,76,44,22,64,65,53,75,75,45,55,80,92,42,64,68,40,83,77,49,70,80,40,65,43,74,41,63,57,61,50,38,32,54,56,59,66,25,49,56,92,92,38,79,52,76,36,44,65,55,44,52,24,42,65,65,62,30,63,79,48,44,72,68,31,48,60,76,88,65,88,71,55,69,68,58,50,52,53,48,71,69,43,55,71,71,54,33,36,52,52,29,46,51,48,39,45,52,51,42,46,40,29,60,72,70,64,53,34,64,56,41,55,57,69,70,47,80,78,73,76,81,126

Secondary structure (DSSP, 8-state):
--HHHHHHHHHHHHHHSPP-S-EEEEPPPPPPHHHHT-HHHHHHHHHHHHHHHHHHHHHHH-TTT-GGGGGS-GGGTTSTTS---EEEEPTTHHHHHTT-EETTEE--SHHHHHHHHTT-HHHHTTS-S------HHHHHHHHTS-HHHHHHHHHHHHHHHHHIIIIIS--HHHHHHTS------/--HHHHHHHHHHHHHHSPP-S-EEEEPPPPPPHHHHT-HHHHHHHHHHHHHHHHHHHHHHH-TTT-GGGGGS-GGGTTSTTS---EEEEPTTHHHHHTT-EETTEE--SHHHHHHHHTT-HHHHTTS-S------HHHHHHHHTS-HHHHHHHHHHHHHHHHHIIIIIS--HHHHHHTS------

pLDDT: mean 88.67, std 8.98, range [31.94, 98.06]

Sequence (370 aa):
MLPSDAFYLALDIVKAIPSGDLYIFEAPPILSPQNLTKHGVVATHNQHVELQSMLLTLLNTSEVHNKFLETIADDKFYSRELPNVVFYLKNKVAARLFKTLIGYEKVSAITAITGIVKDDAGIVTLLPCSPVKFDCNVYTAFLNQSSANKELLAQALMLAVSFMDLCIYKNVDSYDALKPTRKKKMLPSDAFYLALDIVKAIPSGDLYIFEAPPILSPQNLTKHGVVATHNQHVELQSMLLTLLNTSEVHNKFLETIADDKFYSRELPNVVFYLKNKVAARLFKTLIGYEKVSAITAITGIVKDDAGIVTLLPCSPVKFDCNVYTAFLNQSSANKELLAQALMLAVSFMDLCIYKNVDSYDALKPTRKKK